Protein AF-A0AAJ7SD41-F1 (afdb_monomer_lite)

Sequence (302 aa):
MSASTSVNMQTGMRSDISVKLCVFLLKNLGIWMCETTLEQYGRNLMIALTYIFLTVATIFQIRDLYFTWINDSDILYNITNSLSLWIGTVKVSIVLLHKVEFLNLIVYMREKFWTADYDAHEKNIVDKCRRTCIFFICCVTTVGMCVMALYIITPFLSQSQNNDTERRLPFNMWIKPLLMTPFYECMIVSQSPHATLGTRSIFALLVVGALSLLLMFTYSCDEVIEKSESIALGAYSAMWSILPMSQPGRLLRKDLITVIVRARRVCCLTANGFFPVSLETYTSILSTAASYFTLMRSNAEG

InterPro domains:
  IPR004117 Olfactory receptor, insect [PF02949] (200-289)
  IPR004117 Olfactory receptor, insect [PTHR21137] (201-297)

Secondary structure (DSSP, 8-state):
--------TTTTS---HHHHHHHHHHHHTT-----SHHHHHHHHHHHHHHHHHHHHHHHHHHHHHHHHHHTTS-HHHHHHHHHHHHHHHHHHHHHHHTHHHHHHHHHHHIIIIIS----HHHHHHHHHHHHHHHHHHHHHHHHHHHHHHHHHHHHHHHHHH--SS----SS----------THHHHHHHHS-TTS-HHHHHHHHHHHHHHHHHHHHHHHHHHHHHHHHHHHHHHHHHS-TTSS-SSHHHHHHHHHHHHHHHHHTS----BSTTS-B--HHHHHHHHHHHHHHHHHHHHHHH-

Foldseek 3Di:
DDDDPPPDVPDAFPDDPLNVVVVVVCVQCLQDDDDDPVNVVVSVVSPVVNVVVLVVLVVVLVVQLVVCVVPVPPNVVSVVVSVVVVVVSVVSVVCSVCSVVVVVVVVVCRVPPRNDDDDPVRVVVVVVVSVLSCVLSVVLVVLVVVLVVLLVCQQVVVCVVDPDPDRQDSDNDPPDDDDDDDPPVVVCVVDDPPPGPSVVVSVVSVVVSVLSVLCSVQAVQAVQQVVLLVQLVVLVPPVLVPFDPDPVSVVVSVVSVVSNVVSVPGDFDDPVPPGGRHVVVSVVVVVVVVVVVVVVVVVVVD

Structure (mmCIF, N/CA/C/O backbone):
data_AF-A0AAJ7SD41-F1
#
_entry.id   AF-A0AAJ7SD41-F1
#
loop_
_atom_site.group_PDB
_atom_site.id
_atom_site.type_symbol
_atom_site.label_atom_id
_atom_site.label_alt_id
_atom_site.label_comp_id
_atom_site.label_asym_id
_atom_site.label_entity_id
_atom_site.label_seq_id
_atom_site.pdbx_PDB_ins_code
_atom_site.Cartn_x
_atom_site.Cartn_y
_atom_site.Cartn_z
_atom_site.occupancy
_atom_site.B_iso_or_equiv
_atom_site.auth_seq_id
_atom_site.auth_comp_id
_atom_site.auth_asym_id
_atom_site.auth_atom_id
_atom_site.pdbx_PDB_model_num
ATOM 1 N N . MET A 1 1 ? 32.963 -29.643 2.484 1.00 38.62 1 MET A N 1
ATOM 2 C CA . MET A 1 1 ? 33.544 -28.296 2.647 1.00 38.62 1 MET A CA 1
ATOM 3 C C . MET A 1 1 ? 33.376 -27.553 1.330 1.00 38.62 1 MET A C 1
ATOM 5 O O . MET A 1 1 ? 34.212 -27.683 0.453 1.00 38.62 1 MET A O 1
ATOM 9 N N . SER A 1 2 ? 32.256 -26.848 1.169 1.00 27.03 2 SER A N 1
ATOM 10 C CA . SER A 1 2 ? 32.077 -25.794 0.161 1.00 27.03 2 SER A CA 1
ATOM 11 C C . SER A 1 2 ? 30.922 -24.901 0.621 1.00 27.03 2 SER A C 1
ATOM 13 O O . SER A 1 2 ? 29.753 -25.237 0.462 1.00 27.03 2 SER A O 1
ATOM 15 N N . ALA A 1 3 ? 31.331 -23.844 1.321 1.00 29.06 3 ALA A N 1
ATOM 16 C CA . ALA A 1 3 ? 30.641 -22.619 1.711 1.00 29.06 3 ALA A CA 1
ATOM 17 C C . ALA A 1 3 ? 29.104 -22.565 1.597 1.00 29.06 3 ALA A C 1
ATOM 19 O O . ALA A 1 3 ? 28.534 -22.293 0.544 1.00 29.06 3 ALA A O 1
ATOM 20 N N . SER A 1 4 ? 28.475 -22.670 2.767 1.00 29.14 4 SER A N 1
ATOM 21 C CA . SER A 1 4 ? 27.235 -21.993 3.138 1.00 29.14 4 SER A CA 1
ATOM 22 C C . SER A 1 4 ? 27.278 -20.513 2.741 1.00 29.14 4 SER A C 1
ATOM 24 O O . SER A 1 4 ? 27.970 -19.712 3.375 1.00 29.14 4 SER A O 1
ATOM 26 N N . THR A 1 5 ? 26.532 -20.134 1.708 1.00 32.22 5 THR A N 1
ATOM 27 C CA . THR A 1 5 ? 26.144 -18.739 1.501 1.00 32.22 5 THR A CA 1
ATOM 28 C C . THR A 1 5 ? 24.957 -18.499 2.419 1.00 32.22 5 THR A C 1
ATOM 30 O O . THR A 1 5 ? 23.847 -18.895 2.109 1.00 32.22 5 THR A O 1
ATOM 33 N N . SER A 1 6 ? 25.200 -17.930 3.597 1.00 31.58 6 SER A N 1
ATOM 34 C CA . SER A 1 6 ? 24.133 -17.392 4.434 1.00 31.58 6 SER A CA 1
ATOM 35 C C . SER A 1 6 ? 23.501 -16.213 3.690 1.00 31.58 6 SER A C 1
ATOM 37 O O . SER A 1 6 ? 24.052 -15.103 3.722 1.00 31.58 6 SER A O 1
ATOM 39 N N . VAL A 1 7 ? 22.379 -16.410 2.997 1.00 41.28 7 VAL A N 1
ATOM 40 C CA . VAL A 1 7 ? 21.630 -15.301 2.398 1.00 41.28 7 VAL A CA 1
ATOM 41 C C . VAL A 1 7 ? 20.766 -14.696 3.489 1.00 41.28 7 VAL A C 1
ATOM 43 O O . VAL A 1 7 ? 19.551 -14.856 3.588 1.00 41.28 7 VAL A O 1
ATOM 46 N N . ASN A 1 8 ? 21.438 -13.916 4.327 1.00 37.34 8 ASN A N 1
ATOM 47 C CA . ASN A 1 8 ? 20.779 -12.935 5.157 1.00 37.34 8 ASN A CA 1
ATOM 48 C C . ASN A 1 8 ? 19.921 -12.057 4.231 1.00 37.34 8 ASN A C 1
ATOM 50 O O . ASN A 1 8 ? 20.395 -11.517 3.232 1.00 37.34 8 ASN A O 1
ATOM 54 N N . MET A 1 9 ? 18.653 -11.838 4.578 1.00 43.06 9 MET A N 1
ATOM 55 C CA . MET A 1 9 ? 17.740 -10.955 3.830 1.00 43.06 9 MET A CA 1
ATOM 56 C C . MET A 1 9 ? 18.264 -9.501 3.699 1.00 43.06 9 MET A C 1
ATOM 58 O O . MET A 1 9 ? 17.649 -8.680 3.024 1.00 43.06 9 MET A O 1
ATOM 62 N N . GLN A 1 10 ? 19.398 -9.204 4.343 1.00 44.00 10 GLN A N 1
ATOM 63 C CA . GLN A 1 10 ? 20.122 -7.940 4.395 1.00 44.00 10 GLN A CA 1
ATOM 64 C C . GLN A 1 10 ? 21.422 -7.899 3.562 1.00 44.00 10 GLN A C 1
ATOM 66 O O . GLN A 1 10 ? 21.907 -6.802 3.305 1.00 44.00 10 GLN A O 1
ATOM 71 N N . THR A 1 11 ? 22.016 -9.024 3.145 1.00 39.16 11 THR A N 1
ATOM 72 C CA . THR A 1 11 ? 23.429 -9.064 2.690 1.00 39.16 11 THR A CA 1
ATOM 73 C C . THR A 1 11 ? 23.656 -8.845 1.192 1.00 39.16 11 THR A C 1
ATOM 75 O O . THR A 1 11 ? 24.689 -9.227 0.659 1.00 39.16 11 THR A O 1
ATOM 78 N N . GLY A 1 12 ? 22.739 -8.168 0.502 1.00 44.25 12 GLY A N 1
ATOM 79 C CA . GLY A 1 12 ? 22.886 -7.915 -0.933 1.00 44.25 12 GLY A CA 1
ATOM 80 C C . GLY A 1 12 ? 22.100 -6.718 -1.440 1.00 44.25 12 GLY A C 1
ATOM 81 O O . GLY A 1 12 ? 21.402 -6.853 -2.432 1.00 44.25 12 GLY A O 1
ATOM 82 N N . MET A 1 13 ? 22.139 -5.581 -0.735 1.00 48.38 13 MET A N 1
ATOM 83 C CA . MET A 1 13 ? 21.770 -4.265 -1.277 1.00 48.38 13 MET A CA 1
ATOM 84 C C . MET A 1 13 ? 22.165 -3.162 -0.287 1.00 48.38 13 MET A C 1
ATOM 86 O O . MET A 1 13 ? 22.104 -3.354 0.927 1.00 48.38 13 MET A O 1
ATOM 90 N N . ARG A 1 14 ? 22.480 -1.972 -0.806 1.00 53.41 14 ARG A N 1
ATOM 91 C CA . ARG A 1 14 ? 22.386 -0.677 -0.114 1.00 53.41 14 ARG A CA 1
ATOM 92 C C . ARG A 1 14 ? 20.959 -0.528 0.440 1.00 53.41 14 ARG A C 1
ATOM 94 O O . ARG A 1 14 ? 20.091 -0.002 -0.233 1.00 53.41 14 ARG A O 1
ATOM 101 N N . SER A 1 15 ? 20.677 -1.131 1.594 1.00 54.75 15 SER A N 1
ATOM 102 C CA . SER A 1 15 ? 19.305 -1.398 2.027 1.00 54.75 15 SER A CA 1
ATOM 103 C C . SER A 1 15 ? 18.645 -0.127 2.551 1.00 54.75 15 SER A C 1
ATOM 105 O O . SER A 1 15 ? 19.085 0.455 3.554 1.00 54.75 15 SER A O 1
ATOM 107 N N . ASP A 1 16 ? 17.561 0.255 1.907 1.00 71.06 16 ASP A N 1
ATOM 108 C CA . ASP A 1 16 ? 16.856 1.484 2.226 1.00 71.06 16 ASP A CA 1
ATOM 109 C C . ASP A 1 16 ? 15.934 1.274 3.413 1.00 71.06 16 ASP A C 1
ATOM 111 O O . ASP A 1 16 ? 15.481 0.158 3.679 1.00 71.06 16 ASP A O 1
ATOM 115 N N . ILE A 1 17 ? 15.677 2.350 4.155 1.00 79.50 17 ILE A N 1
ATOM 116 C CA . ILE A 1 17 ? 14.867 2.316 5.378 1.00 79.50 17 ILE A CA 1
ATOM 117 C C . ILE A 1 17 ? 13.477 1.736 5.085 1.00 79.50 17 ILE A C 1
ATOM 119 O O . ILE A 1 17 ? 13.002 0.895 5.843 1.00 79.50 17 ILE A O 1
ATOM 123 N N . SER A 1 18 ? 12.875 2.107 3.950 1.00 79.69 18 SER A N 1
ATOM 124 C CA . SER A 1 18 ? 11.587 1.580 3.486 1.00 79.69 18 SER A CA 1
ATOM 125 C C . SER A 1 18 ? 11.606 0.062 3.319 1.00 79.69 18 SER A C 1
ATOM 127 O O . SER A 1 18 ? 10.780 -0.628 3.906 1.00 79.69 18 SER A O 1
ATOM 129 N N . VAL A 1 19 ? 12.580 -0.478 2.579 1.00 82.00 19 VAL A N 1
ATOM 130 C CA . VAL A 1 19 ? 12.693 -1.923 2.331 1.00 82.00 19 VAL A CA 1
ATOM 131 C C . VAL A 1 19 ? 12.968 -2.670 3.633 1.00 82.00 19 VAL A C 1
ATOM 133 O O . VAL A 1 19 ? 12.311 -3.669 3.908 1.00 82.00 19 VAL A O 1
ATOM 136 N N . LYS A 1 20 ? 13.880 -2.172 4.478 1.00 83.19 20 LYS A N 1
ATOM 137 C CA . LYS A 1 20 ? 14.154 -2.752 5.804 1.00 83.19 20 LYS A CA 1
ATOM 138 C C . LYS A 1 20 ? 12.893 -2.833 6.662 1.00 83.19 20 LYS A C 1
ATOM 140 O O . LYS A 1 20 ? 12.641 -3.867 7.278 1.00 83.19 20 LYS A O 1
ATOM 145 N N . LEU A 1 21 ? 12.107 -1.760 6.681 1.00 83.00 21 LEU A N 1
ATOM 146 C CA . LEU A 1 21 ? 10.871 -1.692 7.444 1.00 83.00 21 LEU A CA 1
ATOM 147 C C . LEU A 1 21 ? 9.802 -2.638 6.876 1.00 83.00 21 LEU A C 1
ATOM 149 O O . LEU A 1 21 ? 9.204 -3.396 7.633 1.00 83.00 21 LEU A O 1
ATOM 153 N N . CYS A 1 22 ? 9.623 -2.689 5.554 1.00 83.81 22 CYS A N 1
ATOM 154 C CA . CYS A 1 22 ? 8.732 -3.656 4.907 1.00 83.81 22 CYS A CA 1
ATOM 155 C C . CYS A 1 22 ? 9.139 -5.103 5.209 1.00 83.81 22 CYS A C 1
ATOM 157 O O . CYS A 1 22 ? 8.289 -5.924 5.537 1.00 83.81 22 CYS A O 1
ATOM 159 N N . VAL A 1 23 ? 10.436 -5.416 5.158 1.00 84.94 23 VAL A N 1
ATOM 160 C CA . VAL A 1 23 ? 10.961 -6.741 5.510 1.00 84.94 23 VAL A CA 1
ATOM 161 C C . VAL A 1 23 ? 10.670 -7.086 6.969 1.00 84.94 23 VAL A C 1
ATOM 163 O O . VAL A 1 23 ? 10.273 -8.212 7.259 1.00 84.94 23 VAL A O 1
ATOM 166 N N . PHE A 1 24 ? 10.832 -6.135 7.889 1.00 85.75 24 PHE A N 1
ATOM 167 C CA . PHE A 1 24 ? 10.476 -6.334 9.292 1.00 85.75 24 PHE A CA 1
ATOM 168 C C . PHE A 1 24 ? 8.976 -6.626 9.465 1.00 85.75 24 PHE A C 1
ATOM 170 O O . PHE A 1 24 ? 8.611 -7.586 10.142 1.00 85.75 24 PHE A O 1
ATOM 177 N N . LEU A 1 25 ? 8.099 -5.861 8.809 1.00 84.50 25 LEU A N 1
ATOM 178 C CA . LEU A 1 25 ? 6.649 -6.085 8.851 1.00 84.50 25 LEU A CA 1
ATOM 179 C C . LEU A 1 25 ? 6.254 -7.444 8.246 1.00 84.50 25 LEU A C 1
ATOM 181 O O . LEU A 1 25 ? 5.466 -8.172 8.842 1.00 84.50 25 LEU A O 1
ATOM 185 N N . LEU A 1 26 ? 6.850 -7.836 7.117 1.00 86.56 26 LEU A N 1
ATOM 186 C CA . LEU A 1 26 ? 6.615 -9.140 6.484 1.00 86.56 26 LEU A CA 1
ATOM 187 C C . LEU A 1 26 ? 7.097 -10.306 7.355 1.00 86.56 26 LEU A C 1
ATOM 189 O O . LEU A 1 26 ? 6.417 -11.330 7.444 1.00 86.56 26 LEU A O 1
ATOM 193 N N . LYS A 1 27 ? 8.220 -10.139 8.063 1.00 86.06 27 LYS A N 1
ATOM 194 C CA . LYS A 1 27 ? 8.702 -11.138 9.024 1.00 86.06 27 LYS A CA 1
ATOM 195 C C . LYS A 1 27 ? 7.702 -11.385 10.154 1.00 86.06 27 LYS A C 1
ATOM 197 O O . LYS A 1 27 ? 7.499 -12.538 10.521 1.00 86.06 27 LYS A O 1
ATOM 202 N N . ASN A 1 28 ? 7.034 -10.341 10.651 1.00 82.12 28 ASN A N 1
ATOM 203 C CA . ASN A 1 28 ? 5.978 -10.490 11.662 1.00 82.12 28 ASN A CA 1
ATOM 204 C C . ASN A 1 28 ? 4.771 -11.301 11.152 1.00 82.12 28 ASN A C 1
ATOM 206 O O . ASN A 1 28 ? 4.096 -11.949 11.944 1.00 82.12 28 ASN A O 1
ATOM 210 N N . LEU A 1 29 ? 4.528 -11.316 9.838 1.00 83.75 29 LEU A N 1
ATOM 211 C CA . LEU A 1 29 ? 3.485 -12.129 9.199 1.00 83.75 29 LEU A CA 1
ATOM 212 C C . LEU A 1 29 ? 3.929 -13.571 8.893 1.00 83.75 29 LEU A C 1
ATOM 214 O O . LEU A 1 29 ? 3.183 -14.320 8.266 1.00 83.75 29 LEU A O 1
ATOM 218 N N . GLY A 1 30 ? 5.149 -13.972 9.263 1.00 81.81 30 GLY A N 1
ATOM 219 C CA . GLY A 1 30 ? 5.675 -15.289 8.891 1.00 81.81 30 GLY A CA 1
ATOM 220 C C . GLY A 1 30 ? 6.214 -15.365 7.458 1.00 81.81 30 GLY A C 1
ATOM 221 O O . GLY A 1 30 ? 6.443 -16.461 6.946 1.00 81.81 30 GLY A O 1
ATOM 222 N N . ILE A 1 31 ? 6.405 -14.228 6.780 1.00 83.06 31 ILE A N 1
ATOM 223 C CA . ILE A 1 31 ? 6.822 -14.171 5.374 1.00 83.06 31 ILE A CA 1
ATOM 224 C C . ILE A 1 31 ? 8.298 -13.789 5.302 1.00 83.06 31 ILE A C 1
ATOM 226 O O . ILE A 1 31 ? 8.667 -12.616 5.359 1.00 83.06 31 ILE A O 1
ATOM 230 N N . TRP A 1 32 ? 9.159 -14.794 5.157 1.00 83.38 32 TRP A N 1
ATOM 231 C CA . TRP A 1 32 ? 10.568 -14.606 4.817 1.00 83.38 32 TRP A CA 1
ATOM 232 C C . TRP A 1 32 ? 11.142 -15.837 4.098 1.00 83.38 32 TRP A C 1
ATOM 234 O O . TRP A 1 32 ? 10.604 -16.948 4.190 1.00 83.38 32 TRP A O 1
ATOM 244 N N . MET A 1 33 ? 12.238 -15.635 3.359 1.00 72.75 33 MET A N 1
ATOM 245 C CA . MET A 1 33 ? 13.008 -16.725 2.748 1.00 72.75 33 MET A CA 1
ATOM 246 C C . MET A 1 33 ? 13.696 -17.552 3.831 1.00 72.75 33 MET A C 1
ATOM 248 O O . MET A 1 33 ? 14.427 -16.994 4.640 1.00 72.75 33 MET A O 1
ATOM 252 N N . CYS A 1 34 ? 13.464 -18.863 3.837 1.00 71.88 34 CYS A N 1
ATOM 253 C CA . CYS A 1 34 ? 14.190 -19.806 4.690 1.00 71.88 34 CYS A CA 1
ATOM 254 C C . CYS A 1 34 ? 15.176 -20.590 3.839 1.00 71.88 34 CYS A C 1
ATOM 256 O O . CYS A 1 34 ? 14.782 -21.086 2.783 1.00 71.88 34 CYS A O 1
ATOM 258 N N . GLU A 1 35 ? 16.399 -20.747 4.335 1.00 74.12 35 GLU A N 1
ATOM 259 C CA . GLU A 1 35 ? 17.427 -21.578 3.697 1.00 74.12 35 GLU A CA 1
ATOM 260 C C . GLU A 1 35 ? 17.687 -22.858 4.494 1.00 74.12 35 GLU A C 1
ATOM 262 O O . GLU A 1 35 ? 18.053 -23.884 3.926 1.00 74.12 35 GLU A O 1
ATOM 267 N N . THR A 1 36 ? 17.451 -22.825 5.810 1.00 82.94 36 THR A N 1
ATOM 268 C CA . THR A 1 36 ? 17.685 -23.964 6.707 1.00 82.94 36 THR A CA 1
ATOM 269 C C . THR A 1 36 ? 16.388 -24.626 7.180 1.00 82.94 36 THR A C 1
ATOM 271 O O . THR A 1 36 ? 15.323 -24.007 7.256 1.00 82.94 36 THR A O 1
ATOM 274 N N . THR A 1 37 ? 16.476 -25.905 7.556 1.00 80.12 37 THR A N 1
ATOM 275 C CA . THR A 1 37 ? 15.336 -26.678 8.080 1.00 80.12 37 THR A CA 1
ATOM 276 C C . THR A 1 37 ? 14.791 -26.092 9.386 1.00 80.12 37 THR A C 1
ATOM 278 O O . THR A 1 37 ? 13.577 -26.022 9.559 1.00 80.12 37 THR A O 1
ATOM 281 N N . LEU A 1 38 ? 15.656 -25.596 10.279 1.00 81.50 38 LEU A N 1
ATOM 282 C CA . LEU A 1 38 ? 15.251 -24.927 11.525 1.00 81.50 38 LEU A CA 1
ATOM 283 C C . LEU A 1 38 ? 14.473 -23.632 11.265 1.00 81.50 38 LEU A C 1
ATOM 285 O O . LEU A 1 38 ? 13.427 -23.403 11.874 1.00 81.50 38 LEU A O 1
ATOM 289 N N . GLU A 1 39 ? 14.937 -22.809 10.326 1.00 83.62 39 GLU A N 1
ATOM 290 C CA . GLU A 1 39 ? 14.215 -21.602 9.920 1.00 83.62 39 GLU A CA 1
ATOM 291 C C . GLU A 1 39 ? 12.860 -21.945 9.299 1.00 83.62 39 GLU A C 1
ATOM 293 O O . GLU A 1 39 ? 11.875 -21.254 9.557 1.00 83.62 39 GLU A O 1
ATOM 298 N N . GLN A 1 40 ? 12.775 -23.042 8.541 1.00 83.25 40 GLN A N 1
ATOM 299 C CA . GLN A 1 40 ? 11.525 -23.508 7.947 1.00 83.25 40 GLN A CA 1
ATOM 300 C C . GLN A 1 40 ? 10.493 -23.918 9.008 1.00 83.25 40 GLN A C 1
ATOM 302 O O . GLN A 1 40 ? 9.313 -23.579 8.866 1.00 83.25 40 GLN A O 1
ATOM 307 N N . TYR A 1 41 ? 10.919 -24.582 10.089 1.00 85.38 41 TYR A N 1
ATOM 308 C CA . TYR A 1 41 ? 10.051 -24.862 11.237 1.00 85.38 41 TYR A CA 1
ATOM 309 C C . TYR A 1 41 ? 9.613 -23.577 11.945 1.00 85.38 41 TYR A C 1
ATOM 311 O O . TYR A 1 41 ? 8.420 -23.404 12.194 1.00 85.38 41 TYR A O 1
ATOM 319 N N . GLY A 1 42 ? 10.538 -22.645 12.200 1.00 85.19 42 GLY A N 1
ATOM 320 C CA . GLY A 1 42 ? 10.222 -21.341 12.794 1.00 85.19 42 GLY A CA 1
ATOM 321 C C . GLY A 1 42 ? 9.229 -20.530 11.954 1.00 85.19 42 GLY A C 1
ATOM 322 O O . GLY A 1 42 ? 8.299 -19.929 12.489 1.00 85.19 42 GLY A O 1
ATOM 323 N N . ARG A 1 43 ? 9.355 -20.577 10.625 1.00 86.44 43 ARG A N 1
ATOM 324 C CA . ARG A 1 43 ? 8.418 -19.942 9.691 1.00 86.44 43 ARG A CA 1
ATOM 325 C C . ARG A 1 43 ? 7.035 -20.574 9.750 1.00 86.44 43 ARG A C 1
ATOM 327 O O . ARG A 1 43 ? 6.045 -19.856 9.842 1.00 86.44 43 ARG A O 1
ATOM 334 N N . ASN A 1 44 ? 6.952 -21.902 9.702 1.00 85.62 44 ASN A N 1
ATOM 335 C CA . ASN A 1 44 ? 5.670 -22.602 9.781 1.00 85.62 44 ASN A CA 1
ATOM 336 C C . ASN A 1 44 ? 4.976 -22.349 11.127 1.00 85.62 44 ASN A C 1
ATOM 338 O O . ASN A 1 44 ? 3.764 -22.154 11.148 1.00 85.62 44 ASN A O 1
ATOM 342 N N . LEU A 1 45 ? 5.744 -22.275 12.219 1.00 89.38 45 LEU A N 1
ATOM 343 C CA . LEU A 1 45 ? 5.240 -21.885 13.533 1.00 89.38 45 LEU A CA 1
ATOM 344 C C . LEU A 1 45 ? 4.686 -20.454 13.519 1.00 89.38 45 LEU A C 1
ATOM 346 O O . LEU A 1 45 ? 3.555 -20.246 13.943 1.00 89.38 45 LEU A O 1
ATOM 350 N N . MET A 1 46 ? 5.435 -19.480 12.993 1.00 88.94 46 MET A N 1
ATOM 351 C CA . MET A 1 46 ? 4.973 -18.087 12.918 1.00 88.94 46 MET A CA 1
ATOM 352 C C . MET A 1 46 ? 3.723 -17.943 12.048 1.00 88.94 46 MET A C 1
ATOM 354 O O . MET A 1 46 ? 2.782 -17.283 12.465 1.00 88.94 46 MET A O 1
ATOM 358 N N . ILE A 1 47 ? 3.654 -18.618 10.896 1.00 88.75 47 ILE A N 1
ATOM 359 C CA . ILE A 1 47 ? 2.449 -18.627 10.049 1.00 88.75 47 ILE A CA 1
ATOM 360 C C . ILE A 1 47 ? 1.257 -19.243 10.794 1.00 88.75 47 ILE A C 1
ATOM 362 O O . ILE A 1 47 ? 0.154 -18.700 10.730 1.00 88.75 47 ILE A O 1
ATOM 366 N N . ALA A 1 48 ? 1.459 -20.352 11.513 1.00 90.12 48 ALA A N 1
ATOM 367 C CA . ALA A 1 48 ? 0.407 -20.970 12.316 1.00 90.12 48 ALA A CA 1
ATOM 368 C C . ALA A 1 48 ? -0.078 -20.024 13.427 1.00 90.12 48 ALA A C 1
ATOM 370 O O . ALA A 1 48 ? -1.284 -19.855 13.596 1.00 90.12 48 ALA A O 1
ATOM 371 N N . LEU A 1 49 ? 0.841 -19.343 14.121 1.00 89.19 49 LEU A N 1
ATOM 372 C CA . LEU A 1 49 ? 0.512 -18.314 15.109 1.00 89.19 49 LEU A CA 1
ATOM 373 C C . LEU A 1 49 ? -0.283 -17.166 14.476 1.00 89.19 49 LEU A C 1
ATOM 375 O O . LEU A 1 49 ? -1.317 -16.781 15.015 1.00 89.19 49 LEU A O 1
ATOM 379 N N . THR A 1 50 ? 0.137 -16.654 13.315 1.00 90.56 50 THR A N 1
ATOM 380 C CA . THR A 1 50 ? -0.595 -15.606 12.589 1.00 90.56 50 THR A CA 1
ATOM 381 C C . THR A 1 50 ? -2.007 -16.061 12.220 1.00 90.56 50 THR A C 1
ATOM 383 O O . THR A 1 50 ? -2.955 -15.308 12.427 1.00 90.56 50 THR A O 1
ATOM 386 N N . TYR A 1 51 ? -2.185 -17.295 11.737 1.00 89.62 51 TYR A N 1
ATOM 387 C CA . TYR A 1 51 ? -3.510 -17.837 11.425 1.00 89.62 51 TYR A CA 1
ATOM 388 C C . TYR A 1 51 ? -4.393 -17.956 12.676 1.00 89.62 51 TYR A C 1
ATOM 390 O O . TYR A 1 51 ? -5.556 -17.557 12.650 1.00 89.62 51 TYR A O 1
ATOM 398 N N . ILE A 1 52 ? -3.834 -18.415 13.801 1.00 90.12 52 ILE A N 1
ATOM 399 C CA . ILE A 1 52 ? -4.545 -18.460 15.086 1.00 90.12 52 ILE A CA 1
ATOM 400 C C . ILE A 1 52 ? -4.988 -17.050 15.498 1.00 90.12 52 ILE A C 1
ATOM 402 O O . ILE A 1 52 ? -6.170 -16.846 15.770 1.00 90.12 52 ILE A O 1
ATOM 406 N N . PHE A 1 53 ? -4.096 -16.055 15.465 1.00 88.62 53 PHE A N 1
ATOM 407 C CA . PHE A 1 53 ? -4.456 -14.667 15.778 1.00 88.62 53 PHE A CA 1
ATOM 408 C C . PHE A 1 53 ? -5.555 -14.117 14.860 1.00 88.62 53 PHE A C 1
ATOM 410 O O . PHE A 1 53 ? -6.462 -13.445 15.348 1.00 88.62 53 PHE A O 1
ATOM 417 N N . LEU A 1 54 ? -5.523 -14.435 13.560 1.00 88.50 54 LEU A N 1
ATOM 418 C CA . LEU A 1 54 ? -6.576 -14.047 12.617 1.00 88.50 54 LEU A CA 1
ATOM 419 C C . LEU A 1 54 ? -7.925 -14.679 12.972 1.00 88.50 54 LEU A C 1
ATOM 421 O O . LEU A 1 54 ? -8.924 -13.967 13.046 1.00 88.50 54 LEU A O 1
ATOM 425 N N . THR A 1 55 ? -7.963 -15.989 13.238 1.00 86.56 55 THR A N 1
ATOM 426 C CA . THR A 1 55 ? -9.216 -16.674 13.607 1.00 86.56 55 THR A CA 1
ATOM 427 C C . THR A 1 55 ? -9.808 -16.108 14.896 1.00 86.56 55 THR A C 1
ATOM 429 O O . THR A 1 55 ? -10.990 -15.768 14.939 1.00 86.56 55 THR A O 1
ATOM 432 N N . VAL A 1 56 ? -8.978 -15.893 15.919 1.00 87.38 56 VAL A N 1
ATOM 433 C CA . VAL A 1 56 ? -9.393 -15.268 17.178 1.00 87.38 56 VAL A CA 1
ATOM 434 C C . VAL A 1 56 ? -9.940 -13.861 16.925 1.00 87.38 56 VAL A C 1
ATOM 436 O O . VAL A 1 56 ? -11.043 -13.554 17.373 1.00 87.38 56 VAL A O 1
ATOM 439 N N . ALA A 1 57 ? -9.239 -13.031 16.146 1.00 83.88 57 ALA A N 1
ATOM 440 C CA . ALA A 1 57 ? -9.696 -11.685 15.800 1.00 83.88 57 ALA A CA 1
ATOM 441 C C . ALA A 1 57 ? -11.063 -11.688 15.094 1.00 83.88 57 ALA A C 1
ATOM 443 O O . ALA A 1 57 ? -11.927 -10.890 15.452 1.00 83.88 57 ALA A O 1
ATOM 444 N N . THR A 1 58 ? -11.299 -12.610 14.153 1.00 84.06 58 THR A N 1
ATOM 445 C CA . THR A 1 58 ? -12.604 -12.725 13.475 1.00 84.06 58 THR A CA 1
ATOM 446 C C . THR A 1 58 ? -13.732 -13.140 14.423 1.00 84.06 58 THR A C 1
ATOM 448 O O . THR A 1 58 ? -14.829 -12.596 14.334 1.00 84.06 58 THR A O 1
ATOM 451 N N . ILE A 1 59 ? -13.471 -14.027 15.390 1.00 85.69 59 ILE A N 1
ATOM 452 C CA . ILE A 1 59 ? -14.461 -14.403 16.414 1.00 85.69 59 ILE A CA 1
ATOM 453 C C . ILE A 1 59 ? -14.826 -13.186 17.270 1.00 85.69 59 ILE A C 1
ATOM 455 O O . ILE A 1 59 ? -16.006 -12.944 17.529 1.00 85.69 59 ILE A O 1
ATOM 459 N N . PHE A 1 60 ? -13.830 -12.394 17.680 1.00 80.88 60 PHE A N 1
ATOM 460 C CA . PHE A 1 60 ? -14.069 -11.156 18.422 1.00 80.88 60 PHE A CA 1
ATOM 461 C C . PHE A 1 60 ? -14.898 -10.150 17.613 1.00 80.88 60 PHE A C 1
ATOM 463 O O . PHE A 1 60 ? -15.847 -9.598 18.162 1.00 80.88 60 PHE A O 1
ATOM 470 N N . GLN A 1 61 ? -14.599 -9.965 16.323 1.00 79.56 61 GLN A N 1
ATOM 471 C CA . GLN A 1 61 ? -15.351 -9.073 15.427 1.00 79.56 61 GLN A CA 1
ATOM 472 C C . GLN A 1 61 ? -16.816 -9.503 15.277 1.00 79.56 61 GLN A C 1
ATOM 474 O O . GLN A 1 61 ? -17.720 -8.679 15.381 1.00 79.56 61 GLN A O 1
ATOM 479 N N . ILE A 1 62 ? -17.067 -10.799 15.069 1.00 82.81 62 ILE A N 1
ATOM 480 C CA . ILE A 1 62 ? -18.429 -11.334 14.922 1.00 82.81 62 ILE A CA 1
ATOM 481 C C . ILE A 1 62 ? -19.217 -11.163 16.223 1.00 82.81 62 ILE A C 1
ATOM 483 O O . ILE A 1 62 ? -20.381 -10.768 16.196 1.00 82.81 62 ILE A O 1
ATOM 487 N N . ARG A 1 63 ? -18.584 -11.432 17.370 1.00 78.62 63 ARG A N 1
ATOM 488 C CA . ARG A 1 63 ? -19.210 -11.274 18.686 1.00 78.62 63 ARG A CA 1
ATOM 489 C C . ARG A 1 63 ? -19.574 -9.815 18.967 1.00 78.62 63 ARG A C 1
ATOM 491 O O . ARG A 1 63 ? -20.667 -9.557 19.459 1.00 78.62 63 ARG A O 1
ATOM 498 N N . ASP A 1 64 ? -18.669 -8.889 18.664 1.00 75.44 64 ASP A N 1
ATOM 499 C CA . ASP A 1 64 ? -18.884 -7.449 18.833 1.00 75.44 64 ASP A CA 1
ATOM 500 C C . ASP A 1 64 ? -20.069 -6.954 17.989 1.00 75.44 64 ASP A C 1
ATOM 502 O O . ASP A 1 64 ? -20.984 -6.307 18.505 1.00 75.44 64 ASP A O 1
ATOM 506 N N . LEU A 1 65 ? -20.130 -7.374 16.721 1.00 78.00 65 LEU A N 1
ATOM 507 C CA . LEU A 1 65 ? -21.242 -7.055 15.826 1.00 78.00 65 LEU A CA 1
ATOM 508 C C . LEU A 1 65 ? -22.571 -7.648 16.318 1.00 78.00 65 LEU A C 1
ATOM 510 O O . LEU A 1 65 ? -23.589 -6.960 16.308 1.00 78.00 65 LEU A O 1
ATOM 514 N N . TYR A 1 66 ? -22.560 -8.900 16.785 1.00 80.88 66 TYR A N 1
ATOM 515 C CA . TYR A 1 66 ? -23.748 -9.584 17.302 1.00 80.88 66 TYR A CA 1
ATOM 516 C C . TYR A 1 66 ? -24.338 -8.882 18.531 1.00 80.88 66 TYR A C 1
ATOM 518 O O . TYR A 1 66 ? -25.544 -8.651 18.591 1.00 80.88 66 TYR A O 1
ATOM 526 N N . PHE A 1 67 ? -23.500 -8.508 19.501 1.00 73.00 67 PHE A N 1
ATOM 527 C CA . PHE A 1 67 ? -23.974 -7.800 20.692 1.00 73.00 67 PHE A CA 1
ATOM 528 C C . PHE A 1 67 ? -24.446 -6.381 20.381 1.00 73.00 67 PHE A C 1
ATOM 530 O O . PHE A 1 67 ? -25.460 -5.951 20.926 1.00 73.00 67 PHE A O 1
ATOM 537 N N . THR A 1 68 ? -23.763 -5.681 19.474 1.00 71.88 68 THR A N 1
ATOM 538 C CA . THR A 1 68 ? -24.179 -4.338 19.049 1.00 71.88 68 THR A CA 1
ATOM 539 C C . THR A 1 68 ? -25.538 -4.371 18.356 1.00 71.88 68 THR A C 1
ATOM 541 O O . THR A 1 68 ? -26.388 -3.534 18.641 1.00 71.88 68 THR A O 1
ATOM 544 N N . TRP A 1 69 ? -25.760 -5.362 17.485 1.00 72.50 69 TRP A N 1
ATOM 545 C CA . TRP A 1 69 ? -27.028 -5.543 16.779 1.00 72.50 69 TRP A CA 1
ATOM 546 C C . TRP A 1 69 ? -28.210 -5.737 17.735 1.00 72.50 69 TRP A C 1
ATOM 548 O O . TRP A 1 69 ? -29.299 -5.239 17.484 1.00 72.50 69 TRP A O 1
ATOM 558 N N . ILE A 1 70 ? -28.001 -6.462 18.837 1.00 73.44 70 ILE A N 1
ATOM 559 C CA . ILE A 1 70 ? -29.060 -6.772 19.807 1.00 73.44 70 ILE A CA 1
ATOM 560 C C . ILE A 1 70 ? -29.386 -5.585 20.718 1.00 73.44 70 ILE A C 1
ATOM 562 O O . ILE A 1 70 ? -30.515 -5.479 21.188 1.00 73.44 70 ILE A O 1
ATOM 566 N N . ASN A 1 71 ? -28.412 -4.721 21.004 1.00 66.69 71 ASN A N 1
ATOM 567 C CA . ASN A 1 71 ? -28.544 -3.698 22.039 1.00 66.69 71 ASN A CA 1
ATOM 568 C C . ASN A 1 71 ? -28.934 -2.300 21.514 1.00 66.69 71 ASN A C 1
ATOM 570 O O . ASN A 1 71 ? -28.914 -1.352 22.294 1.00 66.69 71 ASN A O 1
ATOM 574 N N . ASP A 1 72 ? -29.256 -2.162 20.218 1.00 59.50 72 ASP A N 1
ATOM 575 C CA . ASP A 1 72 ? -29.703 -0.915 19.555 1.00 59.50 72 ASP A CA 1
ATOM 576 C C . ASP A 1 72 ? -28.817 0.329 19.828 1.00 59.50 72 ASP A C 1
ATOM 578 O O . ASP A 1 72 ? -29.240 1.477 19.713 1.00 59.50 72 ASP A O 1
ATOM 582 N N . SER A 1 73 ? -27.550 0.110 20.186 1.00 56.38 73 SER A N 1
ATOM 583 C CA . SER A 1 73 ? -26.554 1.152 20.465 1.00 56.38 73 SER A CA 1
ATOM 584 C C . SER A 1 73 ? -25.763 1.503 19.206 1.00 56.38 73 SER A C 1
ATOM 586 O O . SER A 1 73 ? -25.348 0.572 18.523 1.00 56.38 73 SER A O 1
ATOM 588 N N . ASP A 1 74 ? -25.500 2.792 18.938 1.00 61.47 74 ASP A N 1
ATOM 589 C CA . ASP A 1 74 ? -24.575 3.367 17.930 1.00 61.47 74 ASP A CA 1
ATOM 590 C C . ASP A 1 74 ? -24.052 2.406 16.837 1.00 61.47 74 ASP A C 1
ATOM 592 O O . ASP A 1 74 ? -22.847 2.213 16.633 1.00 61.47 74 ASP A O 1
ATOM 596 N N . ILE A 1 75 ? -24.987 1.815 16.086 1.00 67.19 75 ILE A N 1
ATOM 597 C CA . ILE A 1 75 ? -24.732 0.706 15.155 1.00 67.19 75 ILE A CA 1
ATOM 598 C C . ILE A 1 75 ? -23.730 1.118 14.063 1.00 67.19 75 ILE A C 1
ATOM 600 O O . ILE A 1 75 ? -22.852 0.347 13.675 1.00 67.19 75 ILE A O 1
ATOM 604 N N . LEU A 1 76 ? -23.812 2.367 13.599 1.00 67.94 76 LEU A N 1
ATOM 605 C CA . LEU A 1 76 ? -22.966 2.916 12.534 1.00 67.94 76 LEU A CA 1
ATOM 606 C C . LEU A 1 76 ? -21.475 2.950 12.901 1.00 67.94 76 LEU A C 1
ATOM 608 O O . LEU A 1 76 ? -20.631 2.619 12.062 1.00 67.94 76 LEU A O 1
ATOM 612 N N . TYR A 1 77 ? -21.137 3.324 14.138 1.00 66.50 77 TYR A N 1
ATOM 613 C CA . TYR A 1 77 ? -19.744 3.408 14.584 1.00 66.50 77 TYR A CA 1
ATOM 614 C C . TYR A 1 77 ? -19.105 2.016 14.640 1.00 66.50 77 TYR A C 1
ATOM 616 O O . TYR A 1 77 ? -18.036 1.792 14.062 1.00 66.50 77 TYR A O 1
ATOM 624 N N . ASN A 1 78 ? -19.803 1.054 15.247 1.00 67.50 78 ASN A N 1
ATOM 625 C CA . ASN A 1 78 ? -19.315 -0.317 15.380 1.00 67.50 78 ASN A CA 1
ATOM 626 C C . ASN A 1 78 ? -19.249 -1.049 14.036 1.00 67.50 78 ASN A C 1
ATOM 628 O O . ASN A 1 78 ? -18.275 -1.764 13.792 1.00 67.50 78 ASN A O 1
ATOM 632 N N . ILE A 1 79 ? -20.203 -0.828 13.122 1.00 73.31 79 ILE A N 1
ATOM 633 C CA . ILE A 1 79 ? -20.121 -1.362 11.754 1.00 73.31 79 ILE A CA 1
ATOM 634 C C . ILE A 1 79 ? -18.898 -0.793 11.028 1.00 73.31 79 ILE A C 1
ATOM 636 O O . ILE A 1 79 ? -18.141 -1.551 10.424 1.00 73.31 79 ILE A O 1
ATOM 640 N N . THR A 1 80 ? -18.652 0.516 11.112 1.00 71.88 80 THR A N 1
ATOM 641 C CA . THR A 1 80 ? -17.513 1.161 10.430 1.00 71.88 80 THR A CA 1
ATOM 642 C C . THR A 1 80 ? -16.168 0.650 10.955 1.00 71.88 80 THR A C 1
ATOM 644 O O . THR A 1 80 ? -15.263 0.320 10.178 1.00 71.88 80 THR A O 1
ATOM 647 N N . ASN A 1 81 ? -16.038 0.533 12.278 1.00 72.88 81 ASN A N 1
ATOM 648 C CA . ASN A 1 81 ? -14.851 -0.031 12.914 1.00 72.88 81 ASN A CA 1
ATOM 649 C C . ASN A 1 81 ? -14.664 -1.512 12.532 1.00 72.88 81 ASN A C 1
ATOM 651 O O . ASN A 1 81 ? -13.572 -1.928 12.144 1.00 72.88 81 ASN A O 1
ATOM 655 N N . SER A 1 82 ? -15.750 -2.290 12.534 1.00 77.00 82 SER A N 1
ATOM 656 C CA . SER A 1 82 ? -15.738 -3.698 12.124 1.00 77.00 82 SER A CA 1
ATOM 657 C C . SER A 1 82 ? -15.307 -3.869 10.668 1.00 77.00 82 SER A C 1
ATOM 659 O O . SER A 1 82 ? -14.433 -4.686 10.385 1.00 77.00 82 SER A O 1
ATOM 661 N N . LEU A 1 83 ? -15.855 -3.080 9.737 1.00 80.75 83 LEU A N 1
ATOM 662 C CA . LEU A 1 83 ? -15.476 -3.107 8.319 1.00 80.75 83 LEU A CA 1
ATOM 663 C C . LEU A 1 83 ? -13.982 -2.823 8.123 1.00 80.75 83 LEU A C 1
ATOM 665 O O . LEU A 1 83 ? -13.317 -3.503 7.341 1.00 80.75 83 LEU A O 1
ATOM 669 N N . SER A 1 84 ? -13.436 -1.863 8.871 1.00 80.69 84 SER A N 1
ATOM 670 C CA . SER A 1 84 ? -12.008 -1.529 8.826 1.00 80.69 84 SER A CA 1
ATOM 671 C C . SER A 1 84 ? -11.134 -2.717 9.248 1.00 80.69 84 SER A C 1
ATOM 673 O O . SER A 1 84 ? -10.123 -3.013 8.604 1.00 80.69 84 SER A O 1
ATOM 675 N N . LEU A 1 85 ? -11.551 -3.448 10.286 1.00 82.94 85 LEU A N 1
ATOM 676 C CA . LEU A 1 85 ? -10.867 -4.657 10.740 1.00 82.94 85 LEU A CA 1
ATOM 677 C C . LEU A 1 85 ? -10.997 -5.817 9.739 1.00 82.94 85 LEU A C 1
ATOM 679 O O . LEU A 1 85 ? -10.003 -6.498 9.479 1.00 82.94 85 LEU A O 1
ATOM 683 N N . TRP A 1 86 ? -12.172 -6.000 9.126 1.00 86.00 86 TRP A N 1
ATOM 684 C CA . TRP A 1 86 ? -12.397 -6.991 8.065 1.00 86.00 86 TRP A CA 1
ATOM 685 C C . TRP A 1 86 ? -11.494 -6.757 6.849 1.00 86.00 86 TRP A C 1
ATOM 687 O O . TRP A 1 86 ? -10.918 -7.698 6.308 1.00 86.00 86 TRP A O 1
ATOM 697 N N . ILE A 1 87 ? -11.294 -5.502 6.435 1.00 87.50 87 ILE A N 1
ATOM 698 C CA . ILE A 1 87 ? -10.360 -5.175 5.346 1.00 87.50 87 ILE A CA 1
ATOM 699 C C . ILE A 1 87 ? -8.933 -5.616 5.708 1.00 87.50 87 ILE A C 1
ATOM 701 O O . ILE A 1 87 ? -8.219 -6.167 4.867 1.00 87.50 87 ILE A O 1
ATOM 705 N N . GLY A 1 88 ? -8.511 -5.397 6.957 1.00 87.31 88 GLY A N 1
ATOM 706 C CA . GLY A 1 88 ? -7.207 -5.837 7.453 1.00 87.31 88 GLY A CA 1
ATOM 707 C C . GLY A 1 88 ? -7.043 -7.359 7.423 1.00 87.31 88 GLY A C 1
ATOM 708 O O . GLY A 1 88 ? -6.044 -7.857 6.898 1.00 87.31 88 GLY A O 1
ATOM 709 N N . THR A 1 89 ? -8.029 -8.108 7.925 1.00 87.06 89 THR A N 1
ATOM 710 C CA . THR A 1 89 ? -7.977 -9.581 7.964 1.00 87.06 89 THR A CA 1
ATOM 711 C C . THR A 1 89 ? -7.988 -10.191 6.564 1.00 87.06 89 THR A C 1
ATOM 713 O O . THR A 1 89 ? -7.204 -11.105 6.290 1.00 87.06 89 THR A O 1
ATOM 716 N N . VAL A 1 90 ? -8.795 -9.650 5.646 1.00 90.50 90 VAL A N 1
ATOM 717 C CA . VAL A 1 90 ? -8.833 -10.0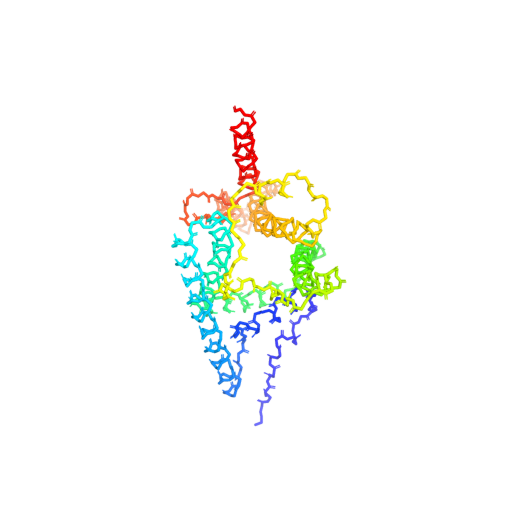82 4.242 1.00 90.50 90 VAL A CA 1
ATOM 718 C C . VAL A 1 90 ? -7.486 -9.838 3.561 1.00 90.50 90 VAL A C 1
ATOM 720 O O . VAL A 1 90 ? -6.948 -10.757 2.941 1.00 90.50 90 VAL A O 1
ATOM 723 N N . LYS A 1 91 ? -6.885 -8.648 3.722 1.00 89.69 91 LYS A N 1
ATOM 724 C CA . LYS A 1 91 ? -5.566 -8.331 3.142 1.00 89.69 91 LYS A CA 1
ATOM 725 C C . LYS A 1 91 ? -4.485 -9.306 3.606 1.00 89.69 91 LYS A C 1
ATOM 727 O O . LYS A 1 91 ? -3.759 -9.843 2.772 1.00 89.69 91 LYS A O 1
ATOM 732 N N . VAL A 1 92 ? -4.390 -9.567 4.912 1.00 90.56 92 VAL A N 1
ATOM 733 C CA . VAL A 1 92 ? -3.396 -10.512 5.452 1.00 90.56 92 VAL A CA 1
ATOM 734 C C . VAL A 1 92 ? -3.644 -11.926 4.923 1.00 90.56 92 VAL A C 1
ATOM 736 O O . VAL A 1 92 ? -2.702 -12.599 4.509 1.00 90.56 92 VAL A O 1
ATOM 739 N N . SER A 1 93 ? -4.904 -12.358 4.865 1.00 89.19 93 SER A N 1
ATOM 740 C CA . SER A 1 93 ? -5.267 -13.686 4.360 1.00 89.19 93 SER A CA 1
ATOM 741 C C . SER A 1 93 ? -4.864 -13.870 2.894 1.00 89.19 93 SER A C 1
ATOM 743 O O . SER A 1 93 ? -4.234 -14.870 2.556 1.00 89.19 93 SER A O 1
ATOM 745 N N . ILE A 1 94 ? -5.138 -12.885 2.029 1.00 91.12 94 ILE A N 1
ATOM 746 C CA . ILE A 1 94 ? -4.754 -12.921 0.607 1.00 91.12 94 ILE A CA 1
ATOM 747 C C . ILE A 1 94 ? -3.235 -13.048 0.446 1.00 91.12 94 ILE A C 1
ATOM 749 O O . ILE A 1 94 ? -2.771 -13.860 -0.359 1.00 91.12 94 ILE A O 1
ATOM 753 N N . VAL A 1 95 ? -2.464 -12.279 1.223 1.00 90.69 95 VAL A N 1
ATOM 754 C CA . VAL A 1 95 ? -0.995 -12.309 1.179 1.00 90.69 95 VAL A CA 1
ATOM 755 C C . VAL A 1 95 ? -0.452 -13.667 1.642 1.00 90.69 95 VAL A C 1
ATOM 757 O O . VAL A 1 95 ? 0.495 -14.181 1.049 1.00 90.69 95 VAL A O 1
ATOM 760 N N . LEU A 1 96 ? -1.057 -14.285 2.662 1.00 88.19 96 LEU A N 1
ATOM 761 C CA . LEU A 1 96 ? -0.658 -15.616 3.131 1.00 88.19 96 LEU A CA 1
ATOM 762 C C . LEU A 1 96 ? -1.004 -16.729 2.130 1.00 88.19 96 LEU A C 1
ATOM 764 O O . LEU A 1 96 ? -0.222 -17.672 1.989 1.00 88.19 96 LEU A O 1
ATOM 768 N N . LEU A 1 97 ? -2.130 -16.615 1.418 1.00 89.94 97 LEU A N 1
ATOM 769 C CA . LEU A 1 97 ? -2.536 -17.564 0.375 1.00 89.94 97 LEU A CA 1
ATOM 770 C C . LEU A 1 97 ? -1.576 -17.531 -0.823 1.00 89.94 97 LEU A C 1
ATOM 772 O O . LEU A 1 97 ? -1.099 -18.576 -1.256 1.00 89.94 97 LEU A O 1
ATOM 776 N N . HIS A 1 98 ? -1.213 -16.336 -1.295 1.00 90.25 98 HIS A N 1
ATOM 777 C CA . HIS A 1 98 ? -0.327 -16.147 -2.453 1.00 90.25 98 HIS A CA 1
ATOM 778 C C . HIS A 1 98 ? 1.146 -15.967 -2.057 1.00 90.25 98 HIS A C 1
ATOM 780 O O . HIS A 1 98 ? 1.953 -15.444 -2.826 1.00 90.25 98 HIS A O 1
ATOM 786 N N . LYS A 1 99 ? 1.537 -16.409 -0.854 1.00 87.88 99 LYS A N 1
ATOM 787 C CA . LYS A 1 99 ? 2.878 -16.162 -0.296 1.00 87.88 99 LYS A CA 1
ATOM 788 C C . LYS A 1 99 ? 4.019 -16.638 -1.198 1.00 87.88 99 LYS A C 1
ATOM 790 O O . LYS A 1 99 ? 5.080 -16.025 -1.200 1.00 87.88 99 LYS A O 1
ATOM 795 N N . VAL A 1 100 ? 3.822 -17.731 -1.940 1.00 88.06 100 VAL A N 1
ATOM 796 C CA . VAL A 1 100 ? 4.850 -18.296 -2.831 1.00 88.06 100 VAL A CA 1
ATOM 797 C C . VAL A 1 100 ? 5.074 -17.372 -4.024 1.00 88.06 100 VAL A C 1
ATOM 799 O O . VAL A 1 100 ? 6.209 -16.998 -4.299 1.00 88.06 100 VAL A O 1
ATOM 802 N N . GLU A 1 101 ? 3.998 -16.943 -4.681 1.00 90.50 101 GLU A N 1
ATOM 803 C CA . GLU A 1 101 ? 4.054 -15.996 -5.798 1.00 90.50 101 GLU A CA 1
ATOM 804 C C . GLU A 1 101 ? 4.623 -14.645 -5.355 1.00 90.50 101 GLU A C 1
ATOM 806 O O . GLU A 1 101 ? 5.489 -14.082 -6.023 1.00 90.50 101 GLU A O 1
ATOM 811 N N . PHE A 1 102 ? 4.212 -14.166 -4.178 1.00 89.06 102 PHE A N 1
ATOM 812 C CA . PHE A 1 102 ? 4.720 -12.930 -3.593 1.00 89.06 102 PHE A CA 1
ATOM 813 C C . PHE A 1 102 ? 6.225 -12.999 -3.294 1.00 89.06 102 PHE A C 1
ATOM 815 O O . PHE A 1 102 ? 6.970 -12.075 -3.621 1.00 89.06 102 PHE A O 1
ATOM 822 N N . LEU A 1 103 ? 6.702 -14.105 -2.712 1.00 86.56 103 LEU A N 1
ATOM 823 C CA . LEU A 1 103 ? 8.133 -14.312 -2.479 1.00 86.56 103 LEU A CA 1
ATOM 824 C C . LEU A 1 103 ? 8.906 -14.415 -3.797 1.00 86.56 103 LEU A C 1
ATOM 826 O O . LEU A 1 103 ? 9.965 -13.801 -3.907 1.00 86.56 103 LEU A O 1
ATOM 830 N N . ASN A 1 104 ? 8.370 -15.110 -4.804 1.00 90.12 104 ASN A N 1
ATOM 831 C CA . ASN A 1 104 ? 8.980 -15.193 -6.133 1.00 90.12 104 ASN A CA 1
ATOM 832 C C . ASN A 1 104 ? 9.104 -13.811 -6.789 1.00 90.12 104 ASN A C 1
ATOM 834 O O . ASN A 1 104 ? 10.137 -13.507 -7.382 1.00 90.12 104 ASN A O 1
ATOM 838 N N . LEU A 1 105 ? 8.104 -12.941 -6.626 1.00 89.31 105 LEU A N 1
ATOM 839 C CA . LEU A 1 105 ? 8.178 -11.559 -7.098 1.00 89.31 105 LEU A CA 1
ATOM 840 C C . LEU A 1 105 ? 9.291 -10.776 -6.384 1.00 89.31 105 LEU A C 1
ATOM 842 O O . LEU A 1 105 ? 10.034 -10.042 -7.031 1.00 89.31 105 LEU A O 1
ATOM 846 N N . ILE A 1 106 ? 9.457 -10.954 -5.070 1.00 84.88 106 ILE A N 1
ATOM 847 C CA . ILE A 1 106 ? 10.551 -10.318 -4.317 1.00 84.88 106 ILE A CA 1
ATOM 848 C C . ILE A 1 106 ? 11.923 -10.816 -4.798 1.00 84.88 106 ILE A C 1
ATOM 850 O O . ILE A 1 106 ? 12.842 -10.005 -4.930 1.00 84.88 106 ILE A O 1
ATOM 854 N N . VAL A 1 107 ? 12.071 -12.119 -5.077 1.00 85.56 107 VAL A N 1
ATOM 855 C CA . VAL A 1 107 ? 13.301 -12.686 -5.673 1.00 85.56 107 VAL A CA 1
ATOM 856 C C . VAL A 1 107 ? 13.577 -12.011 -7.011 1.00 85.56 107 VAL A C 1
ATOM 858 O O . VAL A 1 107 ? 14.666 -11.489 -7.232 1.00 85.56 107 VAL A O 1
ATOM 861 N N . TYR A 1 108 ? 12.565 -11.968 -7.876 1.00 88.44 108 TYR A N 1
ATOM 862 C CA . TYR A 1 108 ? 12.669 -11.403 -9.212 1.00 88.44 108 TYR A CA 1
ATOM 863 C C . TYR A 1 108 ? 13.084 -9.927 -9.178 1.00 88.44 108 TYR A C 1
ATOM 865 O O . TYR A 1 108 ? 14.007 -9.519 -9.885 1.00 88.44 108 TYR A O 1
ATOM 873 N N . MET A 1 109 ? 12.464 -9.133 -8.300 1.00 85.06 109 MET A N 1
ATOM 874 C CA . MET A 1 109 ? 12.833 -7.731 -8.097 1.00 85.06 109 MET A CA 1
ATOM 875 C C . MET A 1 109 ? 14.281 -7.585 -7.626 1.00 85.06 109 MET A C 1
ATOM 877 O O . MET A 1 109 ? 14.994 -6.693 -8.089 1.00 85.06 109 MET A O 1
ATOM 881 N N . ARG A 1 110 ? 14.743 -8.484 -6.750 1.00 81.50 110 ARG A N 1
ATOM 882 C CA . ARG A 1 110 ? 16.122 -8.471 -6.266 1.00 81.50 110 ARG A CA 1
ATOM 883 C C . ARG A 1 110 ? 17.122 -8.715 -7.385 1.00 81.50 110 ARG A C 1
ATOM 885 O O . ARG A 1 110 ? 18.036 -7.917 -7.558 1.00 81.50 110 ARG A O 1
ATOM 892 N N . GLU A 1 111 ? 16.937 -9.800 -8.123 1.00 84.56 111 GLU A N 1
ATOM 893 C CA . GLU A 1 111 ? 17.891 -10.252 -9.136 1.00 84.56 111 GLU A CA 1
ATOM 894 C C . GLU A 1 111 ? 17.935 -9.339 -10.363 1.00 84.56 111 GLU A C 1
ATOM 896 O O . GLU A 1 111 ? 18.987 -9.190 -10.983 1.00 84.56 111 GLU A O 1
ATOM 901 N N . LYS A 1 112 ? 16.796 -8.742 -10.739 1.00 85.62 112 LYS A N 1
ATOM 902 C CA . LYS A 1 112 ? 16.687 -7.943 -11.967 1.00 85.62 112 LYS A CA 1
ATOM 903 C C . LYS A 1 112 ? 16.787 -6.444 -11.754 1.00 85.62 112 LYS A C 1
ATOM 905 O O . LYS A 1 112 ? 17.333 -5.775 -12.620 1.00 85.62 112 LYS A O 1
ATOM 910 N N . PHE A 1 113 ? 16.271 -5.918 -10.645 1.00 83.00 113 PHE A N 1
ATOM 911 C CA . PHE A 1 113 ? 16.178 -4.470 -10.444 1.00 83.00 113 PHE A CA 1
ATOM 912 C C . PHE A 1 113 ? 17.085 -3.957 -9.329 1.00 83.00 113 PHE A C 1
ATOM 914 O O . PHE A 1 113 ? 17.580 -2.840 -9.420 1.00 83.00 113 PHE A O 1
ATOM 921 N N . TRP A 1 114 ? 17.324 -4.718 -8.265 1.00 78.00 114 TRP A N 1
ATOM 922 C CA . TRP A 1 114 ? 18.101 -4.203 -7.129 1.00 78.00 114 TRP A CA 1
ATOM 923 C C . TRP A 1 114 ? 19.613 -4.344 -7.281 1.00 78.00 114 TRP A C 1
ATOM 925 O O . TRP A 1 114 ? 20.350 -3.547 -6.702 1.00 78.00 114 TRP A O 1
ATOM 935 N N . THR A 1 115 ? 20.078 -5.323 -8.054 1.00 77.56 115 THR A N 1
ATOM 936 C CA . THR A 1 115 ? 21.509 -5.554 -8.318 1.00 77.56 115 THR A CA 1
ATOM 937 C C . THR A 1 115 ? 21.955 -5.108 -9.710 1.00 77.56 115 THR A C 1
ATOM 939 O O . THR A 1 115 ? 23.096 -5.366 -10.083 1.00 77.56 115 THR A O 1
ATOM 942 N N . ALA A 1 116 ? 21.071 -4.479 -10.488 1.00 82.12 116 ALA A N 1
ATOM 943 C CA . ALA A 1 116 ? 21.405 -3.981 -11.817 1.00 82.12 116 ALA A CA 1
ATOM 944 C C . ALA A 1 116 ? 22.357 -2.777 -11.744 1.00 82.12 116 ALA A C 1
ATOM 946 O O . ALA A 1 116 ? 22.261 -1.951 -10.831 1.00 82.12 116 ALA A O 1
ATOM 947 N N . ASP A 1 117 ? 23.266 -2.694 -12.716 1.00 85.94 117 ASP A N 1
ATOM 948 C CA . ASP A 1 117 ? 24.104 -1.516 -12.919 1.00 85.94 117 ASP A CA 1
ATOM 949 C C . ASP A 1 117 ? 23.307 -0.495 -13.735 1.00 85.94 117 ASP A C 1
ATOM 951 O O . ASP A 1 117 ? 22.879 -0.794 -14.848 1.00 85.94 117 ASP A O 1
ATOM 955 N N . TYR A 1 118 ? 23.035 0.660 -13.131 1.00 85.81 118 TYR A N 1
ATOM 956 C CA . TYR A 1 118 ? 22.180 1.700 -13.700 1.00 85.81 118 TYR A CA 1
ATOM 957 C C . TYR A 1 118 ? 23.014 2.886 -14.156 1.00 85.81 118 TYR A C 1
ATOM 959 O O . TYR A 1 118 ? 23.847 3.398 -13.396 1.00 85.81 118 TYR A O 1
ATOM 967 N N . ASP A 1 119 ? 22.686 3.412 -15.332 1.00 91.69 119 ASP A N 1
ATOM 968 C CA . ASP A 1 119 ? 23.267 4.658 -15.817 1.00 91.69 119 ASP A CA 1
ATOM 969 C C . ASP A 1 119 ? 22.890 5.841 -14.910 1.00 91.69 119 ASP A C 1
ATOM 971 O O . ASP A 1 119 ? 21.910 5.811 -14.161 1.00 91.69 119 ASP A O 1
ATOM 975 N N . ALA A 1 120 ? 23.632 6.951 -14.994 1.00 91.00 120 ALA A N 1
ATOM 976 C CA . ALA A 1 120 ? 23.379 8.135 -14.162 1.00 91.00 120 ALA A CA 1
ATOM 977 C C . ALA A 1 120 ? 21.932 8.662 -14.278 1.00 91.00 120 ALA A C 1
ATOM 979 O O . ALA A 1 120 ? 21.356 9.128 -13.291 1.00 91.00 120 ALA A O 1
ATOM 980 N N . HIS A 1 121 ? 21.333 8.563 -15.471 1.00 90.00 121 HIS A N 1
ATOM 981 C CA . HIS A 1 121 ? 19.939 8.940 -15.698 1.00 90.00 121 HIS A CA 1
ATOM 982 C C . HIS A 1 121 ? 18.959 7.955 -15.046 1.00 90.00 121 HIS A C 1
ATOM 984 O O . HIS A 1 121 ? 18.071 8.372 -14.301 1.00 90.00 1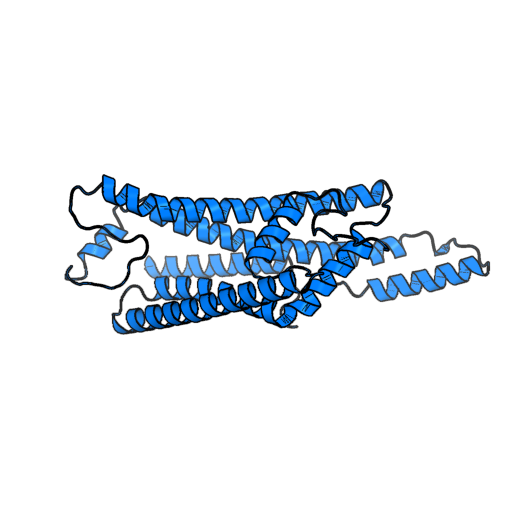21 HIS A O 1
ATOM 990 N N . GLU A 1 122 ? 19.151 6.655 -15.265 1.00 88.81 122 GLU A N 1
ATOM 991 C CA . GLU A 1 122 ? 18.310 5.597 -14.697 1.00 88.81 122 GLU A CA 1
ATOM 992 C C . GLU A 1 122 ? 18.374 5.589 -13.169 1.00 88.81 122 GLU A C 1
ATOM 994 O O . GLU A 1 122 ? 17.353 5.478 -12.490 1.00 88.81 122 GLU A O 1
ATOM 999 N N . LYS A 1 123 ? 19.559 5.832 -12.608 1.00 88.69 123 LYS A N 1
ATOM 1000 C CA . LYS A 1 123 ? 19.766 5.972 -11.169 1.00 88.69 123 LYS A CA 1
ATOM 1001 C C . LYS A 1 123 ? 18.942 7.108 -10.574 1.00 88.69 123 LYS A C 1
ATOM 1003 O O . LYS A 1 123 ? 18.373 6.939 -9.500 1.00 88.69 123 LYS A O 1
ATOM 1008 N N . ASN A 1 124 ? 18.812 8.239 -11.271 1.00 90.62 124 ASN A N 1
ATOM 1009 C CA . ASN A 1 124 ? 17.954 9.334 -10.814 1.00 90.62 124 ASN A CA 1
ATOM 1010 C C . ASN A 1 124 ? 16.466 8.933 -10.800 1.00 90.62 124 ASN A C 1
ATOM 1012 O O . ASN A 1 124 ? 15.732 9.325 -9.890 1.00 90.62 124 ASN A O 1
ATOM 1016 N N . ILE A 1 125 ? 16.022 8.124 -11.769 1.00 89.75 125 ILE A N 1
ATOM 1017 C CA . ILE A 1 125 ? 14.653 7.585 -11.813 1.00 89.75 125 ILE A CA 1
ATOM 1018 C C . ILE A 1 125 ? 14.418 6.646 -10.622 1.00 89.75 125 ILE A C 1
ATOM 1020 O O . ILE A 1 125 ? 13.453 6.828 -9.874 1.00 89.75 125 ILE A O 1
ATOM 1024 N N . VAL A 1 126 ? 15.328 5.694 -10.396 1.00 87.56 126 VAL A N 1
ATOM 1025 C CA . VAL A 1 126 ? 15.257 4.752 -9.267 1.00 87.56 126 VAL A CA 1
ATOM 1026 C C . VAL A 1 126 ? 15.299 5.496 -7.929 1.00 87.56 126 VAL A C 1
ATOM 1028 O O . VAL A 1 126 ? 14.485 5.221 -7.048 1.00 87.56 126 VAL A O 1
ATOM 1031 N N . ASP A 1 127 ? 16.172 6.496 -7.782 1.00 86.94 127 ASP A N 1
ATOM 1032 C CA . ASP A 1 127 ? 16.274 7.312 -6.568 1.00 86.94 127 ASP A CA 1
ATOM 1033 C C . ASP A 1 127 ? 15.015 8.160 -6.326 1.00 86.94 127 ASP A C 1
ATOM 1035 O O . ASP A 1 127 ? 14.624 8.367 -5.173 1.00 86.94 127 ASP A O 1
ATOM 1039 N N . LYS A 1 128 ? 14.343 8.638 -7.382 1.00 90.38 128 LYS A N 1
ATOM 1040 C CA . LYS A 1 128 ? 13.050 9.325 -7.259 1.00 90.38 128 LYS A CA 1
ATOM 1041 C C . LYS A 1 128 ? 11.972 8.370 -6.742 1.00 90.38 128 LYS A C 1
ATOM 1043 O O . LYS A 1 128 ? 11.358 8.685 -5.725 1.00 90.38 128 LYS A O 1
ATOM 1048 N N . CYS A 1 129 ? 11.810 7.202 -7.366 1.00 87.12 129 CYS A N 1
ATOM 1049 C CA . CYS A 1 129 ? 10.864 6.169 -6.924 1.00 87.12 129 CYS A CA 1
ATOM 1050 C C . CYS A 1 129 ? 11.132 5.762 -5.467 1.00 87.12 129 CYS A C 1
ATOM 1052 O O . CYS A 1 129 ? 10.237 5.738 -4.623 1.00 87.12 129 CYS A O 1
ATOM 1054 N N . ARG A 1 130 ? 12.404 5.563 -5.122 1.00 86.50 130 ARG A N 1
ATOM 1055 C CA . ARG A 1 130 ? 12.845 5.278 -3.757 1.00 86.50 130 ARG A CA 1
ATOM 1056 C C . ARG A 1 130 ? 12.444 6.372 -2.765 1.00 86.50 130 ARG A C 1
ATOM 1058 O O . ARG A 1 130 ? 11.927 6.041 -1.698 1.00 86.50 130 ARG A O 1
ATOM 1065 N N . ARG A 1 131 ? 12.686 7.654 -3.069 1.00 89.12 131 ARG A N 1
ATOM 1066 C CA . ARG A 1 131 ? 12.302 8.777 -2.189 1.00 89.12 131 ARG A CA 1
ATOM 1067 C C . ARG A 1 131 ? 10.793 8.816 -1.965 1.00 89.12 131 ARG A C 1
ATOM 1069 O O . ARG A 1 131 ? 10.365 8.949 -0.822 1.00 89.12 131 ARG A O 1
ATOM 1076 N N . THR A 1 132 ? 10.012 8.632 -3.024 1.00 90.50 132 THR A N 1
ATOM 1077 C CA . THR A 1 132 ? 8.550 8.562 -2.958 1.00 90.50 132 THR A CA 1
ATOM 1078 C C . THR A 1 132 ? 8.078 7.393 -2.083 1.00 90.50 132 THR A C 1
ATOM 1080 O O . THR A 1 132 ? 7.284 7.591 -1.165 1.00 90.50 132 THR A O 1
ATOM 1083 N N . CYS A 1 133 ? 8.633 6.191 -2.273 1.00 88.88 133 CYS A N 1
ATOM 1084 C CA . CYS A 1 133 ? 8.334 5.020 -1.443 1.00 88.88 133 CYS A CA 1
ATOM 1085 C C . CYS A 1 133 ? 8.690 5.237 0.036 1.00 88.88 133 CYS A C 1
ATOM 1087 O O . CYS A 1 133 ? 7.912 4.877 0.918 1.00 88.88 133 CYS A O 1
ATOM 1089 N N . ILE A 1 134 ? 9.852 5.839 0.326 1.00 90.00 134 ILE A N 1
ATOM 1090 C CA . ILE A 1 134 ? 10.252 6.181 1.700 1.00 90.00 134 ILE A CA 1
ATOM 1091 C C . ILE A 1 134 ? 9.250 7.158 2.314 1.00 90.00 134 ILE A C 1
ATOM 1093 O O . ILE A 1 134 ? 8.805 6.926 3.434 1.00 90.00 134 ILE A O 1
ATOM 1097 N N . PHE A 1 135 ? 8.867 8.212 1.592 1.00 91.25 135 PHE A N 1
ATOM 1098 C CA . PHE A 1 135 ? 7.898 9.193 2.073 1.00 91.25 135 PHE A CA 1
ATOM 1099 C C . PHE A 1 135 ? 6.561 8.541 2.452 1.00 91.25 135 PHE A C 1
ATOM 1101 O O . PHE A 1 135 ? 6.099 8.723 3.579 1.00 91.25 135 PHE A O 1
ATOM 1108 N N . PHE A 1 136 ? 5.976 7.729 1.565 1.00 91.12 136 PHE A N 1
ATOM 1109 C CA . PHE A 1 136 ? 4.691 7.080 1.832 1.00 91.12 136 PHE A CA 1
ATOM 1110 C C . PHE A 1 136 ? 4.756 6.078 2.987 1.00 91.12 136 PHE A C 1
ATOM 1112 O O . PHE A 1 136 ? 3.919 6.128 3.886 1.00 91.12 136 PHE A O 1
ATOM 1119 N N . ILE A 1 137 ? 5.765 5.201 3.010 1.00 89.44 137 ILE A N 1
ATOM 1120 C CA . ILE A 1 137 ? 5.910 4.199 4.076 1.00 89.44 137 ILE A CA 1
ATOM 1121 C C . ILE A 1 137 ? 6.137 4.880 5.428 1.00 89.44 137 ILE A C 1
ATOM 1123 O O . ILE A 1 137 ? 5.515 4.497 6.420 1.00 89.44 137 ILE A O 1
ATOM 1127 N N . CYS A 1 138 ? 6.980 5.914 5.481 1.00 89.19 138 CYS A N 1
ATOM 1128 C CA . CYS A 1 138 ? 7.182 6.698 6.696 1.00 89.19 138 CYS A CA 1
ATOM 1129 C C . CYS A 1 138 ? 5.889 7.397 7.131 1.00 89.19 138 CYS A C 1
ATOM 1131 O O . CYS A 1 138 ? 5.543 7.317 8.298 1.00 89.19 138 CYS A O 1
ATOM 1133 N N . CYS A 1 139 ? 5.144 8.024 6.218 1.00 90.25 139 CYS A N 1
ATOM 1134 C CA . CYS A 1 139 ? 3.880 8.693 6.540 1.00 90.25 139 CYS A CA 1
ATOM 1135 C C . CYS A 1 139 ? 2.833 7.723 7.115 1.00 90.25 139 CYS A C 1
ATOM 1137 O O . CYS A 1 139 ? 2.248 7.982 8.164 1.00 90.25 139 CYS A O 1
ATOM 1139 N N . VAL A 1 140 ? 2.627 6.573 6.472 1.00 89.00 140 VAL A N 1
ATOM 1140 C CA . VAL A 1 140 ? 1.657 5.567 6.934 1.00 89.00 140 VAL A CA 1
ATOM 1141 C C . VAL A 1 140 ? 2.059 5.003 8.297 1.00 89.00 140 VAL A C 1
ATOM 1143 O O . VAL A 1 140 ? 1.221 4.833 9.183 1.00 89.00 140 VAL A O 1
ATOM 1146 N N . THR A 1 141 ? 3.349 4.726 8.488 1.00 89.31 141 THR A N 1
ATOM 1147 C CA . THR A 1 141 ? 3.845 4.146 9.741 1.00 89.31 141 THR A CA 1
ATOM 1148 C C . THR A 1 141 ? 3.824 5.152 10.882 1.00 89.31 141 THR A C 1
ATOM 1150 O O . THR A 1 141 ? 3.434 4.778 11.984 1.00 89.31 141 THR A O 1
ATOM 1153 N N . THR A 1 142 ? 4.143 6.428 10.648 1.00 89.94 142 THR A N 1
ATOM 1154 C CA . THR A 1 142 ? 4.025 7.465 11.682 1.00 89.94 142 THR A CA 1
ATOM 1155 C C . THR A 1 142 ? 2.576 7.701 12.081 1.00 89.94 142 THR A C 1
ATOM 1157 O O . THR A 1 142 ? 2.303 7.758 13.276 1.00 89.94 142 THR A O 1
ATOM 1160 N N . VAL A 1 143 ? 1.632 7.749 11.131 1.00 88.44 143 VAL A N 1
ATOM 1161 C CA . VAL A 1 143 ? 0.195 7.837 11.452 1.00 88.44 143 VAL A CA 1
ATOM 1162 C C . VAL A 1 143 ? -0.240 6.643 12.303 1.00 88.44 143 VAL A C 1
ATOM 1164 O O . VAL A 1 143 ? -0.863 6.838 13.344 1.00 88.44 143 VAL A O 1
ATOM 1167 N N . GLY A 1 144 ? 0.153 5.422 11.926 1.00 86.62 144 GLY A N 1
ATOM 1168 C CA . GLY A 1 144 ? -0.128 4.220 12.714 1.00 86.62 144 GLY A CA 1
ATOM 1169 C C . GLY A 1 144 ? 0.448 4.288 14.132 1.00 86.62 144 GLY A C 1
ATOM 1170 O O . GLY A 1 144 ? -0.260 4.015 15.099 1.00 86.62 144 GLY A O 1
ATOM 1171 N N . MET A 1 145 ? 1.703 4.718 14.281 1.00 89.50 145 MET A N 1
ATOM 1172 C CA . MET A 1 145 ? 2.343 4.879 15.592 1.00 89.50 145 MET A CA 1
ATOM 1173 C C . MET A 1 145 ? 1.658 5.952 16.447 1.00 89.50 145 MET A C 1
ATOM 1175 O O . MET A 1 145 ? 1.459 5.735 17.641 1.00 89.50 145 MET A O 1
ATOM 1179 N N . CYS A 1 146 ? 1.246 7.077 15.854 1.00 86.44 146 CYS A N 1
ATOM 1180 C CA . CYS A 1 146 ? 0.487 8.120 16.545 1.00 86.44 146 CYS A CA 1
ATOM 1181 C C . CYS A 1 146 ? -0.867 7.599 17.038 1.00 86.44 146 CYS A C 1
ATOM 1183 O O . CYS A 1 146 ? -1.233 7.842 18.186 1.00 86.44 146 CYS A O 1
ATOM 1185 N N . VAL A 1 147 ? -1.586 6.846 16.202 1.00 81.00 147 VAL A N 1
ATOM 1186 C CA . VAL A 1 147 ? -2.861 6.218 16.575 1.00 81.00 147 VAL A CA 1
ATOM 1187 C C . VAL A 1 147 ? -2.659 5.246 17.739 1.00 81.00 147 VAL A C 1
ATOM 1189 O O . VAL A 1 147 ? -3.374 5.334 18.734 1.00 81.00 147 VAL A O 1
ATOM 1192 N N . MET A 1 148 ? -1.648 4.377 17.673 1.00 83.12 148 MET A N 1
ATOM 1193 C CA . MET A 1 148 ? -1.342 3.435 18.757 1.00 83.12 148 MET A CA 1
ATOM 1194 C C . MET A 1 148 ? -0.970 4.148 20.062 1.00 83.12 148 MET A C 1
ATOM 1196 O O . MET A 1 148 ? -1.458 3.770 21.126 1.00 83.12 148 MET A O 1
ATOM 1200 N N . ALA A 1 149 ? -0.152 5.201 19.995 1.00 84.06 149 ALA A N 1
ATOM 1201 C CA . ALA A 1 149 ? 0.197 6.002 21.163 1.00 84.06 149 ALA A CA 1
ATOM 1202 C C . ALA A 1 149 ? -1.044 6.659 21.783 1.00 84.06 149 ALA A C 1
ATOM 1204 O O . ALA A 1 149 ? -1.225 6.596 22.995 1.00 84.06 149 ALA A O 1
ATOM 1205 N N . LEU A 1 150 ? -1.937 7.225 20.966 1.00 76.38 150 LEU A N 1
ATOM 1206 C CA . LEU A 1 150 ? -3.179 7.825 21.451 1.00 76.38 150 LEU A CA 1
ATOM 1207 C C . LEU A 1 150 ? -4.125 6.792 22.06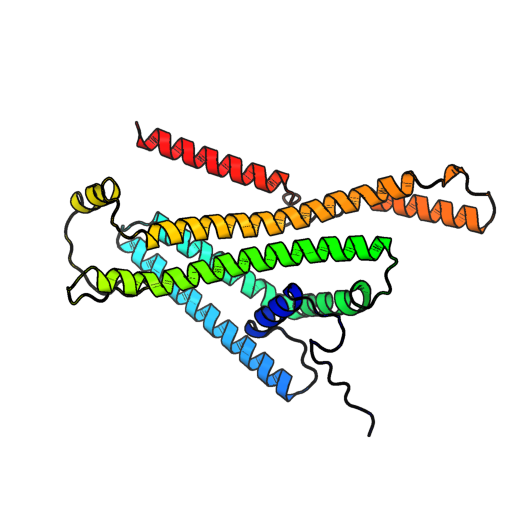3 1.00 76.38 150 LEU A C 1
ATOM 1209 O O . LEU A 1 150 ? -4.697 7.073 23.113 1.00 76.38 150 LEU A O 1
ATOM 1213 N N . TYR A 1 151 ? -4.250 5.593 21.489 1.00 70.31 151 TYR A N 1
ATOM 1214 C CA . TYR A 1 151 ? -5.027 4.508 22.100 1.00 70.31 151 TYR A CA 1
ATOM 1215 C C . TYR A 1 151 ? -4.484 4.097 23.471 1.00 70.31 151 TYR A C 1
ATOM 1217 O O . TYR A 1 151 ? -5.267 3.813 24.373 1.00 70.31 151 TYR A O 1
ATOM 1225 N N . ILE A 1 152 ? -3.159 4.096 23.649 1.00 75.38 152 ILE A N 1
ATOM 1226 C CA . ILE A 1 152 ? -2.528 3.794 24.939 1.00 75.38 152 ILE A CA 1
ATOM 1227 C C . ILE A 1 152 ? -2.720 4.953 25.922 1.00 75.38 152 ILE A C 1
ATOM 1229 O O . ILE A 1 152 ? -3.035 4.705 27.076 1.00 75.38 152 ILE A O 1
ATOM 1233 N N . ILE A 1 153 ? -2.558 6.206 25.486 1.00 73.50 153 ILE A N 1
ATOM 1234 C CA . ILE A 1 153 ? -2.591 7.402 26.346 1.00 73.50 153 ILE A CA 1
ATOM 1235 C C . ILE A 1 153 ? -4.018 7.774 26.776 1.00 73.50 153 ILE A C 1
ATOM 1237 O O . ILE A 1 153 ? -4.219 8.221 27.904 1.00 73.50 153 ILE A O 1
ATOM 1241 N N . THR A 1 154 ? -5.017 7.578 25.911 1.00 68.94 154 THR A N 1
ATOM 1242 C CA . THR A 1 154 ? -6.425 7.933 26.171 1.00 68.94 154 THR A CA 1
ATOM 1243 C C . THR A 1 154 ? -6.967 7.389 27.503 1.00 68.94 154 THR A C 1
ATOM 1245 O O . THR A 1 154 ? -7.487 8.200 28.272 1.00 68.94 154 THR A O 1
ATOM 1248 N N . PRO A 1 155 ? -6.810 6.093 27.855 1.00 65.12 155 PRO A N 1
ATOM 1249 C CA . PRO A 1 155 ? -7.257 5.579 29.151 1.00 65.12 155 PRO A CA 1
ATOM 1250 C C . PRO A 1 155 ? -6.507 6.207 30.341 1.00 65.12 155 PRO A C 1
ATOM 1252 O O . PRO A 1 155 ? -7.114 6.445 31.384 1.00 65.12 155 PRO A O 1
ATOM 1255 N N . PHE A 1 156 ? -5.214 6.538 30.203 1.00 63.94 156 PHE A N 1
ATOM 1256 C CA . PHE A 1 156 ? -4.456 7.217 31.267 1.00 63.94 156 PHE A CA 1
ATOM 1257 C C . PHE A 1 156 ? -4.938 8.651 31.492 1.00 63.94 156 PHE A C 1
ATOM 1259 O O . PHE A 1 156 ? -5.079 9.078 32.637 1.00 63.94 156 PHE A O 1
ATOM 1266 N N . LEU A 1 157 ? -5.230 9.386 30.416 1.00 64.94 157 LEU A N 1
ATOM 1267 C CA . LEU A 1 157 ? -5.784 10.736 30.520 1.00 64.94 157 LEU A CA 1
ATOM 1268 C C . LEU A 1 157 ? -7.181 10.717 31.145 1.00 64.94 157 LEU A C 1
ATOM 1270 O O 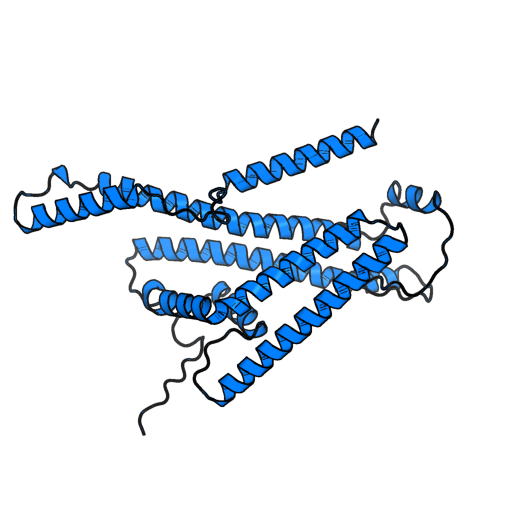. LEU A 1 157 ? -7.457 11.532 32.023 1.00 64.94 157 LEU A O 1
ATOM 1274 N N . SER A 1 158 ? -8.035 9.758 30.763 1.00 59.84 158 SER A N 1
ATOM 1275 C CA . SER A 1 158 ? -9.360 9.618 31.380 1.00 59.84 158 SER A CA 1
ATOM 1276 C C . SER A 1 158 ? -9.288 9.227 32.858 1.00 59.84 158 SER A C 1
ATOM 1278 O O . SER A 1 158 ? -10.121 9.670 33.642 1.00 59.84 158 SER A O 1
ATOM 1280 N N . GLN A 1 159 ? -8.275 8.450 33.254 1.00 58.72 159 GLN A N 1
ATOM 1281 C CA . GLN A 1 159 ? -8.060 8.045 34.646 1.00 58.72 159 GLN A CA 1
ATOM 1282 C C . GLN A 1 159 ? -7.543 9.191 35.530 1.00 58.72 159 GLN A C 1
ATOM 1284 O O . GLN A 1 159 ? -7.825 9.205 36.721 1.00 58.72 159 GLN A O 1
ATOM 1289 N N . SER A 1 160 ? -6.782 10.136 34.968 1.00 57.12 160 SER A N 1
ATOM 1290 C CA . SER A 1 160 ? -6.279 11.316 35.692 1.00 57.12 160 SER A CA 1
ATOM 1291 C C . SER A 1 160 ? -7.371 12.369 35.924 1.00 57.12 160 SER A C 1
ATOM 1293 O O . SER A 1 160 ? -7.316 13.131 36.884 1.00 57.12 160 SER A O 1
ATOM 1295 N N . GLN A 1 161 ? -8.363 12.426 35.029 1.00 55.47 161 GLN A N 1
ATOM 1296 C CA . GLN A 1 161 ? -9.419 13.438 35.067 1.00 55.47 161 GLN A CA 1
ATOM 1297 C C . GLN A 1 161 ? -10.568 13.081 36.026 1.00 55.47 161 GLN A C 1
ATOM 1299 O O . GLN A 1 161 ? -11.126 13.985 36.643 1.00 55.47 161 GLN A O 1
ATOM 1304 N N . ASN A 1 162 ? -10.902 11.795 36.183 1.00 55.22 162 ASN A N 1
ATOM 1305 C CA . ASN A 1 162 ? -11.917 11.339 37.136 1.00 55.22 162 ASN A CA 1
ATOM 1306 C C . ASN A 1 162 ? -11.248 10.638 38.329 1.00 55.22 162 ASN A C 1
ATOM 1308 O O . ASN A 1 162 ? -10.686 9.558 38.179 1.00 55.22 162 ASN A O 1
ATOM 1312 N N . ASN A 1 163 ? -11.374 11.216 39.530 1.00 53.75 163 ASN A N 1
ATOM 1313 C CA . ASN A 1 163 ? -10.959 10.604 40.807 1.00 53.75 163 ASN A CA 1
ATOM 1314 C C . ASN A 1 163 ? -11.841 9.408 41.235 1.00 53.75 163 ASN A C 1
ATOM 1316 O O . ASN A 1 163 ? -11.680 8.888 42.339 1.00 53.75 163 ASN A O 1
ATOM 1320 N N . ASP A 1 164 ? -12.757 8.962 40.373 1.00 51.81 164 ASP A N 1
ATOM 1321 C CA . ASP A 1 164 ? -13.648 7.839 40.631 1.00 51.81 164 ASP A CA 1
ATOM 1322 C C . ASP A 1 164 ? -13.052 6.512 40.145 1.00 51.81 164 ASP A C 1
ATOM 1324 O O . ASP A 1 164 ? -12.363 6.410 39.128 1.00 51.81 164 ASP A O 1
ATOM 1328 N N . THR A 1 165 ? -13.338 5.462 40.908 1.00 47.25 165 THR A N 1
ATOM 1329 C CA . THR A 1 165 ? -12.764 4.110 40.817 1.00 47.25 165 THR A CA 1
ATOM 1330 C C . THR A 1 165 ? -13.257 3.277 39.624 1.00 47.25 165 THR A C 1
ATOM 1332 O O . THR A 1 165 ? -13.056 2.062 39.598 1.00 47.25 165 THR A O 1
ATOM 1335 N N . GLU A 1 166 ? -13.845 3.889 38.594 1.00 44.56 166 GLU A N 1
ATOM 1336 C CA . GLU A 1 166 ? -14.262 3.182 37.379 1.00 44.56 166 GLU A CA 1
ATOM 1337 C C . GLU A 1 166 ? -13.180 3.241 36.299 1.00 44.56 166 GLU A C 1
ATOM 1339 O O . GLU A 1 166 ? -13.122 4.135 35.452 1.00 44.56 166 GLU A O 1
ATOM 1344 N N . ARG A 1 167 ? -12.313 2.224 36.314 1.00 42.41 167 ARG A N 1
ATOM 1345 C CA . ARG A 1 167 ? -11.356 1.954 35.237 1.00 42.41 167 ARG A CA 1
ATOM 1346 C C . ARG A 1 167 ? -12.106 1.624 33.948 1.00 42.41 167 ARG A C 1
ATOM 1348 O O . ARG A 1 167 ? -12.576 0.501 33.771 1.00 42.41 167 ARG A O 1
ATOM 1355 N N . ARG A 1 168 ? -12.165 2.576 33.017 1.00 43.00 168 ARG A N 1
ATOM 1356 C CA . ARG A 1 168 ? -12.611 2.315 31.644 1.00 43.00 168 ARG A CA 1
ATOM 1357 C C . ARG A 1 168 ? -11.465 1.671 30.866 1.00 43.00 168 ARG A C 1
ATOM 1359 O O . ARG A 1 168 ? -10.371 2.225 30.767 1.00 43.00 168 ARG A O 1
ATOM 1366 N N . LEU A 1 169 ? -11.697 0.461 30.366 1.00 39.69 169 LEU A N 1
ATOM 1367 C CA . LEU A 1 169 ? -10.738 -0.258 29.529 1.00 39.69 169 LEU A CA 1
ATOM 1368 C C . LEU A 1 169 ? -10.519 0.509 28.204 1.00 39.69 169 LEU A C 1
ATOM 1370 O O . LEU A 1 169 ? -11.469 1.103 27.694 1.00 39.69 169 LEU A O 1
ATOM 1374 N N . PRO A 1 170 ? -9.306 0.470 27.607 1.00 42.19 170 PRO A N 1
ATOM 1375 C CA . PRO A 1 170 ? -9.017 1.112 26.315 1.00 42.19 170 PRO A CA 1
ATOM 1376 C C . PRO A 1 170 ? -9.942 0.644 25.180 1.00 42.19 170 PRO A C 1
ATOM 1378 O O . PRO A 1 170 ? -10.168 1.366 24.214 1.00 42.19 170 PRO A O 1
ATOM 1381 N N . PHE A 1 171 ? -10.483 -0.566 25.322 1.00 39.88 171 PHE A N 1
ATOM 1382 C CA . PHE A 1 171 ? -11.578 -1.092 24.524 1.00 39.88 171 PHE A CA 1
ATOM 1383 C C . PHE A 1 171 ? -12.787 -1.232 25.438 1.00 39.88 171 PHE A C 1
ATOM 1385 O O . PHE A 1 171 ? -12.714 -1.938 26.448 1.00 39.88 171 PHE A O 1
ATOM 1392 N N . ASN A 1 172 ? -13.887 -0.565 25.091 1.00 41.62 172 ASN A N 1
ATOM 1393 C CA . ASN A 1 172 ? -15.144 -0.675 25.817 1.00 41.62 172 ASN A CA 1
ATOM 1394 C C . ASN A 1 172 ? -15.695 -2.094 25.601 1.00 41.62 172 ASN A C 1
ATOM 1396 O O . ASN A 1 172 ? -16.404 -2.358 24.636 1.00 41.62 172 ASN A O 1
ATOM 1400 N N . MET A 1 173 ? -15.290 -3.049 26.440 1.00 39.41 173 MET A N 1
ATOM 1401 C CA . MET A 1 173 ? -15.831 -4.401 26.394 1.00 39.41 173 MET A CA 1
ATOM 1402 C C . MET A 1 173 ? -17.126 -4.393 27.191 1.00 39.41 173 MET A C 1
ATOM 1404 O O . MET A 1 173 ? -17.129 -3.998 28.355 1.00 39.41 173 MET A O 1
ATOM 1408 N N . TRP A 1 174 ? -18.214 -4.799 26.540 1.00 47.31 174 TRP A N 1
ATOM 1409 C CA . TRP A 1 174 ? -19.577 -4.767 27.062 1.00 47.31 174 TRP A CA 1
ATOM 1410 C C . TRP A 1 174 ? -19.747 -5.748 28.239 1.00 47.31 174 TRP A C 1
ATOM 1412 O O . TRP A 1 174 ? -20.293 -6.840 28.112 1.00 47.31 174 TRP A O 1
ATOM 1422 N N . ILE A 1 175 ? -19.199 -5.379 29.398 1.00 39.34 175 ILE A N 1
ATOM 1423 C CA . ILE A 1 175 ? -19.408 -6.007 30.699 1.00 39.34 175 ILE A CA 1
ATOM 1424 C C . ILE A 1 175 ? -19.739 -4.884 31.685 1.00 39.34 175 ILE A C 1
ATOM 1426 O O . ILE A 1 175 ? -18.882 -4.387 32.407 1.00 39.34 175 ILE A O 1
ATOM 1430 N N . LYS A 1 176 ? -21.039 -4.574 31.695 1.00 40.66 176 LYS A N 1
ATOM 1431 C CA . LYS A 1 176 ? -21.915 -4.190 32.815 1.00 40.66 176 LYS A CA 1
ATOM 1432 C C . LYS A 1 176 ? -22.635 -2.830 32.762 1.00 40.66 176 LYS A C 1
ATOM 1434 O O . LYS A 1 176 ? -22.136 -1.882 32.168 1.00 40.66 176 LYS A O 1
ATOM 1439 N N . PRO A 1 177 ? -23.857 -2.804 33.348 1.00 56.91 177 PRO A N 1
ATOM 1440 C CA . PRO A 1 177 ? -24.963 -1.916 33.005 1.00 56.91 177 PRO A CA 1
ATOM 1441 C C . PRO A 1 177 ? -25.245 -0.879 34.106 1.00 56.91 177 PRO A C 1
ATOM 1443 O O . PRO A 1 177 ? -25.182 -1.224 35.279 1.00 56.91 177 PRO A O 1
ATOM 1446 N N . LEU A 1 178 ? -25.605 0.346 33.717 1.00 41.78 178 LEU A N 1
ATOM 1447 C CA . LEU A 1 178 ? -26.478 1.327 34.398 1.00 41.78 178 LEU A CA 1
ATOM 1448 C C . LEU A 1 178 ? -26.032 2.738 33.983 1.00 41.78 178 LEU A C 1
ATOM 1450 O O . LEU A 1 178 ? -25.191 3.346 34.633 1.00 41.78 178 LEU A O 1
ATOM 1454 N N . LEU A 1 179 ? -26.641 3.303 32.946 1.00 44.12 179 LEU A N 1
ATOM 1455 C CA . LEU A 1 179 ? -26.905 4.742 32.940 1.00 44.12 179 LEU A CA 1
ATOM 1456 C C . LEU A 1 179 ? -28.149 4.977 32.082 1.00 44.12 179 LEU A C 1
ATOM 1458 O O . LEU A 1 179 ? -28.118 4.938 30.859 1.00 44.12 179 LEU A O 1
ATOM 1462 N N . MET A 1 180 ? -29.291 5.049 32.757 1.00 42.25 180 MET A N 1
ATOM 1463 C CA . MET A 1 180 ? -30.620 5.094 32.156 1.00 42.25 180 MET A CA 1
ATOM 1464 C C . MET A 1 180 ? -30.874 6.379 31.345 1.00 42.25 180 MET A C 1
ATOM 1466 O O . MET A 1 180 ? -30.806 7.477 31.891 1.00 42.25 180 MET A O 1
ATOM 1470 N N . THR A 1 181 ? -31.409 6.186 30.132 1.00 43.22 181 THR A N 1
ATOM 1471 C CA . THR A 1 181 ? -32.381 7.030 29.382 1.00 43.22 181 THR A CA 1
ATOM 1472 C C . THR A 1 181 ? -31.907 8.310 28.650 1.00 43.22 181 THR A C 1
ATOM 1474 O O . THR A 1 181 ? -30.987 8.993 29.088 1.00 43.22 181 THR A O 1
ATOM 1477 N N . PRO A 1 182 ? -32.531 8.654 27.492 1.00 43.19 182 PRO A N 1
ATOM 1478 C CA . PRO A 1 182 ? -31.803 8.916 26.239 1.00 43.19 182 PRO A CA 1
ATOM 1479 C C . PRO A 1 182 ? -31.594 10.392 25.851 1.00 43.19 182 PRO A C 1
ATOM 1481 O O . PRO A 1 182 ? -30.935 10.675 24.854 1.00 43.19 182 PRO A O 1
ATOM 1484 N N . PHE A 1 183 ? -32.105 11.356 26.621 1.00 41.66 183 PHE A N 1
ATOM 1485 C CA . PHE A 1 183 ? -31.958 12.786 26.292 1.00 41.66 183 PHE A CA 1
ATOM 1486 C C . PHE A 1 183 ? -30.713 13.452 26.906 1.00 41.66 183 PHE A C 1
ATOM 1488 O O . PHE A 1 183 ? -30.313 14.529 26.467 1.00 41.66 183 PHE A O 1
ATOM 1495 N N . TYR A 1 184 ? -30.058 12.812 27.880 1.00 45.41 184 TYR A N 1
ATOM 1496 C CA . TYR A 1 184 ? -28.869 13.352 28.550 1.00 45.41 184 TYR A CA 1
ATOM 1497 C C . TYR A 1 184 ? -27.578 13.160 27.729 1.00 45.41 184 TYR A C 1
ATOM 1499 O O . TYR A 1 184 ? -26.750 14.067 27.657 1.00 45.41 184 TYR A O 1
ATOM 1507 N N . GLU A 1 185 ? -27.429 12.032 27.026 1.00 43.88 185 GLU A N 1
ATOM 1508 C CA . GLU A 1 185 ? -26.243 11.767 26.194 1.00 43.88 185 GLU A CA 1
ATOM 1509 C C . GLU A 1 185 ? -26.233 12.596 24.897 1.00 43.88 185 GLU A C 1
ATOM 1511 O O . GLU A 1 185 ? -25.179 13.084 24.488 1.00 43.88 185 GLU A O 1
ATOM 1516 N N . CYS A 1 186 ? -27.402 12.893 24.318 1.00 50.03 186 CYS A N 1
ATOM 1517 C CA . CYS A 1 186 ? -27.501 13.752 23.131 1.00 50.03 186 CYS A CA 1
ATOM 1518 C C . CYS A 1 186 ? -27.110 15.222 23.410 1.00 50.03 186 CYS A C 1
ATOM 1520 O O . CYS A 1 186 ? -26.568 15.888 22.529 1.00 50.03 186 CYS A O 1
ATOM 1522 N N . MET A 1 187 ? -27.322 15.725 24.636 1.00 41.81 187 MET A N 1
ATOM 1523 C CA . MET A 1 187 ? -26.922 17.086 25.045 1.00 41.81 187 MET A CA 1
ATOM 1524 C C . MET A 1 187 ? -25.420 17.202 25.380 1.00 41.81 187 MET A C 1
ATOM 1526 O O . MET A 1 187 ? -24.838 18.275 25.236 1.00 41.81 187 MET A O 1
ATOM 1530 N N . ILE A 1 188 ? -24.750 16.101 25.742 1.00 43.38 188 ILE A N 1
ATOM 1531 C CA . ILE A 1 188 ? -23.285 16.066 25.923 1.00 43.38 188 ILE A CA 1
ATOM 1532 C C . ILE A 1 188 ? -22.548 15.990 24.573 1.00 43.38 188 ILE A C 1
ATOM 1534 O O . ILE A 1 188 ? -21.458 16.551 24.439 1.00 43.38 188 ILE A O 1
ATOM 1538 N N . VAL A 1 189 ? -23.147 15.363 23.553 1.00 43.19 189 VAL A N 1
ATOM 1539 C CA . VAL A 1 189 ? -22.575 15.240 22.197 1.00 43.19 189 VAL A CA 1
ATOM 1540 C C . VAL A 1 189 ? -22.620 16.563 21.414 1.00 43.19 189 VAL A C 1
ATOM 1542 O O . VAL A 1 189 ? -21.755 16.797 20.569 1.00 43.19 189 VAL A O 1
ATOM 1545 N N . SER A 1 190 ? -23.552 17.474 21.727 1.00 45.84 190 SER A N 1
ATOM 1546 C CA . SER A 1 190 ? -23.651 18.787 21.068 1.00 45.84 190 SER A CA 1
ATOM 1547 C C . SER A 1 190 ? -22.912 19.927 21.788 1.00 45.84 190 SER A C 1
ATOM 1549 O O . SER A 1 190 ? -22.526 20.894 21.131 1.00 45.84 190 SER A O 1
ATOM 1551 N N . GLN A 1 191 ? -22.654 19.833 23.101 1.00 37.12 191 GLN A N 1
ATOM 1552 C CA . GLN A 1 191 ? -22.128 20.962 23.885 1.00 37.12 191 GLN A CA 1
ATOM 1553 C C . GLN A 1 191 ? -21.050 20.584 24.917 1.00 37.12 191 GLN A C 1
ATOM 1555 O O . GLN A 1 191 ? -21.051 21.071 26.044 1.00 37.12 191 GLN A O 1
ATOM 1560 N N . SER A 1 192 ? -20.073 19.755 24.538 1.00 33.81 192 SER A N 1
ATOM 1561 C CA . SER A 1 192 ? -18.884 19.535 25.372 1.00 33.81 192 SER A CA 1
ATOM 1562 C C . SER A 1 192 ? -17.576 19.636 24.580 1.00 33.81 192 SER A C 1
ATOM 1564 O O . SER A 1 192 ? -17.134 18.673 23.953 1.00 33.81 192 SER A O 1
ATOM 1566 N N . PRO A 1 193 ? -16.868 20.774 24.671 1.00 44.06 193 PRO A N 1
ATOM 1567 C CA . PRO A 1 193 ? -15.444 20.877 24.344 1.00 44.06 193 PRO A CA 1
ATOM 1568 C C . PRO A 1 193 ? -14.517 19.915 25.125 1.00 44.06 193 PRO A C 1
ATOM 1570 O O . PRO A 1 193 ? -13.322 19.873 24.840 1.00 44.06 193 PRO A O 1
ATOM 1573 N N . HIS A 1 194 ? -15.035 19.135 26.087 1.00 42.47 194 HIS A N 1
ATOM 1574 C CA . HIS A 1 194 ? -14.246 18.383 27.070 1.00 42.47 194 HIS A CA 1
ATOM 1575 C C . HIS A 1 194 ? -14.523 16.869 27.128 1.00 42.47 194 HIS A C 1
ATOM 1577 O O . HIS A 1 194 ? -13.875 16.176 27.913 1.00 42.47 194 HIS A O 1
ATOM 1583 N N . ALA A 1 195 ? -15.391 16.318 26.271 1.00 46.78 195 ALA A N 1
ATOM 1584 C CA . ALA A 1 195 ? -15.510 14.872 26.053 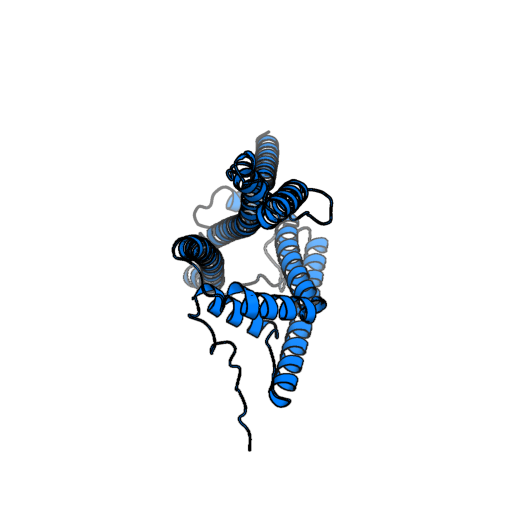1.00 46.78 195 ALA A CA 1
ATOM 1585 C C . ALA A 1 195 ? -14.320 14.373 25.203 1.00 46.78 195 ALA A C 1
ATOM 1587 O O . ALA A 1 195 ? -14.420 14.099 24.011 1.00 46.78 195 ALA A O 1
ATOM 1588 N N . THR A 1 196 ? -13.160 14.375 25.863 1.00 56.66 196 THR A N 1
ATOM 1589 C CA . THR A 1 196 ? -11.876 13.752 25.525 1.00 56.66 196 THR A CA 1
ATOM 1590 C C . THR A 1 196 ? -11.337 14.082 24.125 1.00 56.66 196 THR A C 1
ATOM 1592 O O . THR A 1 196 ? -11.506 13.320 23.182 1.00 56.66 196 THR A O 1
ATOM 1595 N N . LEU A 1 197 ? -10.562 15.171 23.994 1.00 55.59 197 LEU A N 1
ATOM 1596 C CA . LEU A 1 197 ? -9.747 15.506 22.801 1.00 55.59 197 LEU A CA 1
ATOM 1597 C C . LEU A 1 197 ? -9.052 14.280 22.150 1.00 55.59 197 LEU A C 1
ATOM 1599 O O . LEU A 1 197 ? -8.878 14.231 20.930 1.00 55.59 197 LEU A O 1
ATOM 1603 N N . GLY A 1 198 ? -8.697 13.269 22.953 1.00 60.12 198 GLY A N 1
ATOM 1604 C CA . GLY A 1 198 ? -8.176 11.968 22.520 1.00 60.12 198 GLY A CA 1
ATOM 1605 C C . GLY A 1 198 ? -9.066 11.195 21.535 1.00 60.12 198 GLY A C 1
ATOM 1606 O O . GLY A 1 198 ? -8.577 10.748 20.506 1.00 60.12 198 GLY A O 1
ATOM 1607 N N . THR A 1 199 ? -10.374 11.067 21.757 1.00 62.56 199 THR A N 1
ATOM 1608 C CA . THR A 1 199 ? -11.244 10.259 20.873 1.00 62.56 199 THR A CA 1
ATOM 1609 C C . THR A 1 199 ? -11.480 10.932 19.520 1.00 62.56 199 THR A C 1
ATOM 1611 O O . THR A 1 199 ? -11.406 10.280 18.476 1.00 62.56 199 THR A O 1
ATOM 1614 N N . ARG A 1 200 ? -11.667 12.260 19.509 1.00 65.44 200 ARG A N 1
ATOM 1615 C CA . ARG A 1 200 ? -11.787 13.055 18.271 1.00 65.44 200 ARG A CA 1
ATOM 1616 C C . ARG A 1 200 ? -10.497 13.035 17.449 1.00 65.44 200 ARG A C 1
ATOM 1618 O O . ARG A 1 200 ? -10.554 12.920 16.226 1.00 65.44 200 ARG A O 1
ATOM 1625 N N . SER A 1 201 ? -9.343 13.127 18.113 1.00 67.19 201 SER A N 1
ATOM 1626 C CA . SER A 1 201 ? -8.035 13.050 17.448 1.00 67.19 201 SER A CA 1
ATOM 1627 C C . SER A 1 201 ? -7.741 11.656 16.891 1.00 67.19 201 SER A C 1
ATOM 1629 O O . SER A 1 201 ? -7.231 11.564 15.777 1.00 67.19 201 SER A O 1
ATOM 1631 N N . ILE A 1 202 ? -8.134 10.581 17.586 1.00 72.19 202 ILE A N 1
ATOM 1632 C CA . ILE A 1 202 ? -8.036 9.207 17.069 1.00 72.19 202 ILE A CA 1
ATOM 1633 C C . ILE A 1 202 ? -8.863 9.053 15.790 1.00 72.19 202 ILE A C 1
ATOM 1635 O O . ILE A 1 202 ? -8.329 8.609 14.776 1.00 72.19 202 ILE A O 1
ATOM 1639 N N . PHE A 1 203 ? -10.137 9.460 15.798 1.00 71.38 203 PHE A N 1
ATOM 1640 C CA . PHE A 1 203 ? -10.992 9.358 14.611 1.00 71.38 203 PHE A CA 1
ATOM 1641 C C . PHE A 1 203 ? -10.434 10.167 13.430 1.00 71.38 203 PHE A C 1
ATOM 1643 O O . PHE A 1 203 ? -10.347 9.655 12.315 1.00 71.38 203 PHE A O 1
ATOM 1650 N N . ALA A 1 204 ? -9.977 11.399 13.677 1.00 75.44 204 ALA A N 1
ATOM 1651 C CA . ALA A 1 204 ? -9.352 12.225 12.646 1.00 75.44 204 ALA A CA 1
ATOM 1652 C C . ALA A 1 204 ? -8.091 11.564 12.058 1.00 75.44 204 ALA A C 1
ATOM 1654 O O . ALA A 1 204 ? -7.936 11.519 10.839 1.00 75.44 204 ALA A O 1
ATOM 1655 N N . LEU A 1 205 ? -7.215 11.003 12.896 1.00 79.75 205 LEU A N 1
ATOM 1656 C CA . LEU A 1 205 ? -6.008 10.309 12.439 1.00 79.75 205 LEU A CA 1
ATOM 1657 C C . LEU A 1 205 ? -6.311 9.005 11.697 1.00 79.75 205 LEU A C 1
ATOM 1659 O O . LEU A 1 205 ? -5.595 8.679 10.755 1.00 79.75 205 LEU A O 1
ATOM 1663 N N . LEU A 1 206 ? -7.370 8.283 12.069 1.00 78.12 206 LEU A N 1
ATOM 1664 C CA . LEU A 1 206 ? -7.827 7.099 11.337 1.00 78.12 206 LEU A CA 1
ATOM 1665 C C . LEU A 1 206 ? -8.329 7.464 9.937 1.00 78.12 206 LEU A C 1
ATOM 1667 O O . LEU A 1 206 ? -7.948 6.808 8.969 1.00 78.12 206 LEU A O 1
ATOM 1671 N N . VAL A 1 207 ? -9.114 8.539 9.806 1.00 81.38 207 VAL A N 1
ATOM 1672 C CA . VAL A 1 207 ? -9.568 9.045 8.499 1.00 81.38 207 VAL A CA 1
ATOM 1673 C C . VAL A 1 207 ? -8.379 9.508 7.656 1.00 81.38 207 VAL A C 1
ATOM 1675 O O . VAL A 1 207 ? -8.255 9.114 6.498 1.00 81.38 207 VAL A O 1
ATOM 1678 N N . VAL A 1 208 ? -7.456 10.281 8.239 1.00 85.12 208 VAL A N 1
ATOM 1679 C CA . VAL A 1 208 ? -6.221 10.711 7.561 1.00 85.12 208 VAL A CA 1
ATOM 1680 C C . VAL A 1 208 ? -5.370 9.508 7.144 1.00 85.12 208 VAL A C 1
ATOM 1682 O O . VAL A 1 208 ? -4.839 9.493 6.036 1.00 85.12 208 VAL A O 1
ATOM 1685 N N . GLY A 1 209 ? -5.267 8.480 7.988 1.00 86.25 209 GLY A N 1
ATOM 1686 C CA . GLY A 1 209 ? -4.565 7.234 7.686 1.00 86.25 209 GLY A CA 1
ATOM 1687 C C . GLY A 1 209 ? -5.211 6.435 6.554 1.00 86.25 209 GLY A C 1
ATOM 1688 O O . GLY A 1 209 ? -4.515 5.918 5.683 1.00 86.25 209 GLY A O 1
ATOM 1689 N N . ALA A 1 210 ? -6.542 6.359 6.518 1.00 85.38 210 ALA A N 1
ATOM 1690 C CA . ALA A 1 210 ? -7.267 5.698 5.437 1.00 85.38 210 ALA A CA 1
ATOM 1691 C C . ALA A 1 210 ? -7.082 6.435 4.100 1.00 85.38 210 ALA A C 1
ATOM 1693 O O . ALA A 1 210 ? -6.797 5.803 3.080 1.00 85.38 210 ALA A O 1
ATOM 1694 N N . LEU A 1 211 ? -7.175 7.770 4.112 1.00 88.69 211 LEU A N 1
ATOM 1695 C CA . LEU A 1 211 ? -6.949 8.604 2.930 1.00 88.69 211 LEU A CA 1
ATOM 1696 C C . LEU A 1 211 ? -5.499 8.525 2.442 1.00 88.69 211 LEU A C 1
ATOM 1698 O O . LEU A 1 211 ? -5.278 8.421 1.239 1.00 88.69 211 LEU A O 1
ATOM 1702 N N . SER A 1 212 ? -4.512 8.518 3.344 1.00 89.75 212 SER A N 1
ATOM 1703 C CA . SER A 1 212 ? -3.096 8.419 2.968 1.00 89.75 212 SER A CA 1
ATOM 1704 C C . SER A 1 212 ? -2.740 7.052 2.378 1.00 89.75 212 SER A C 1
ATOM 1706 O O . SER A 1 212 ? -1.994 6.988 1.402 1.00 89.75 212 SER A O 1
ATOM 1708 N N . LEU A 1 213 ? -3.313 5.964 2.904 1.00 89.75 213 LEU A N 1
ATOM 1709 C CA . LEU A 1 213 ? -3.180 4.620 2.334 1.00 89.75 213 LEU A CA 1
ATOM 1710 C C . LEU A 1 213 ? -3.806 4.521 0.941 1.00 89.75 213 LEU A C 1
ATOM 1712 O O . LEU A 1 213 ? -3.202 3.935 0.040 1.00 89.75 213 LEU A O 1
ATOM 1716 N N . LEU A 1 214 ? -5.007 5.080 0.768 1.00 91.12 214 LEU A N 1
ATOM 1717 C CA . LEU A 1 214 ? -5.676 5.106 -0.529 1.00 91.12 214 LEU A CA 1
ATOM 1718 C C . LEU A 1 214 ? -4.862 5.926 -1.535 1.00 91.12 214 LEU A C 1
ATOM 1720 O O . LEU A 1 214 ? -4.611 5.441 -2.633 1.00 91.12 214 LEU A O 1
ATOM 1724 N N . LEU A 1 215 ? -4.388 7.109 -1.130 1.00 93.00 215 LEU A N 1
ATOM 1725 C CA . LEU A 1 215 ? -3.542 7.981 -1.941 1.00 93.00 215 LEU A CA 1
ATOM 1726 C C . LEU A 1 215 ? -2.235 7.296 -2.349 1.00 93.00 215 LEU A C 1
ATOM 1728 O O . LEU A 1 215 ? -1.843 7.385 -3.505 1.00 93.00 215 LEU A O 1
ATOM 1732 N N . MET A 1 216 ? -1.565 6.598 -1.426 1.00 92.56 216 MET A N 1
ATOM 1733 C CA . MET A 1 216 ? -0.349 5.841 -1.734 1.00 92.56 216 MET A CA 1
ATOM 1734 C C . MET A 1 216 ? -0.610 4.827 -2.854 1.00 92.56 216 MET A C 1
ATOM 1736 O O . MET A 1 216 ? 0.156 4.755 -3.812 1.00 92.56 216 MET A O 1
ATOM 1740 N N . PHE A 1 217 ? -1.697 4.057 -2.749 1.00 91.12 217 PHE A N 1
ATOM 1741 C CA . PHE A 1 217 ? -2.028 3.032 -3.735 1.00 91.12 217 PHE A CA 1
ATOM 1742 C C . PHE A 1 217 ? -2.401 3.628 -5.098 1.00 91.12 217 PHE A C 1
ATOM 1744 O O . PHE A 1 217 ? -1.891 3.177 -6.124 1.00 91.12 217 PHE A O 1
ATOM 1751 N N . THR A 1 218 ? -3.257 4.652 -5.121 1.00 93.50 218 THR A N 1
ATOM 1752 C CA . THR A 1 218 ? -3.709 5.279 -6.371 1.00 93.50 218 THR A CA 1
ATOM 1753 C C . THR A 1 218 ? -2.590 6.050 -7.058 1.00 93.50 218 THR A C 1
ATOM 1755 O O . THR A 1 218 ? -2.443 5.918 -8.268 1.00 93.50 218 THR A O 1
ATOM 1758 N N . TYR A 1 219 ? -1.745 6.760 -6.304 1.00 94.19 219 TYR A N 1
ATOM 1759 C CA . TYR A 1 219 ? -0.569 7.452 -6.835 1.00 94.19 219 TYR A CA 1
ATOM 1760 C C . TYR A 1 219 ? 0.415 6.481 -7.497 1.00 94.19 219 TYR A C 1
ATOM 1762 O O . TYR A 1 219 ? 0.885 6.739 -8.601 1.00 94.19 219 TYR A O 1
ATOM 1770 N N . SER A 1 220 ? 0.705 5.337 -6.862 1.00 93.25 220 SER A N 1
ATOM 1771 C CA . SER A 1 220 ? 1.585 4.326 -7.463 1.00 93.25 220 SER A CA 1
ATOM 1772 C C . SER A 1 220 ? 1.014 3.740 -8.757 1.00 93.25 220 SER A C 1
ATOM 1774 O O . SER A 1 220 ? 1.770 3.494 -9.692 1.00 93.25 220 SER A O 1
ATOM 1776 N N . CYS A 1 221 ? -0.302 3.519 -8.835 1.00 93.12 221 CYS A N 1
ATOM 1777 C CA . CYS A 1 221 ? -0.935 3.036 -10.066 1.00 93.12 221 CYS A CA 1
ATOM 1778 C C . CYS A 1 221 ? -0.891 4.092 -11.180 1.00 93.12 221 CYS A C 1
ATOM 1780 O O . CYS A 1 221 ? -0.606 3.759 -12.328 1.00 93.12 221 CYS A O 1
ATOM 1782 N N . ASP A 1 222 ? -1.126 5.355 -10.828 1.00 95.12 222 ASP A N 1
ATOM 1783 C CA . ASP A 1 222 ? -1.097 6.494 -11.746 1.00 95.12 222 ASP A CA 1
ATOM 1784 C C . ASP A 1 222 ? 0.298 6.708 -12.350 1.00 95.12 222 ASP A C 1
ATOM 1786 O O . ASP A 1 222 ? 0.441 6.818 -13.564 1.00 95.12 222 ASP A O 1
ATOM 1790 N N . GLU A 1 223 ? 1.350 6.633 -11.527 1.00 93.19 223 GLU A N 1
ATOM 1791 C CA . GLU A 1 223 ? 2.734 6.745 -11.999 1.00 93.19 223 GLU A CA 1
ATOM 1792 C C . GLU A 1 223 ? 3.093 5.615 -12.981 1.00 93.19 223 GLU A C 1
ATOM 1794 O O . GLU A 1 223 ? 3.771 5.850 -13.983 1.00 93.19 223 GLU A O 1
ATOM 1799 N N . VAL A 1 224 ? 2.605 4.389 -12.750 1.00 92.94 224 VAL A N 1
ATOM 1800 C CA . VAL A 1 224 ? 2.801 3.265 -13.684 1.00 92.94 224 VAL A CA 1
ATOM 1801 C C . VAL A 1 224 ? 2.091 3.518 -15.017 1.00 92.94 224 VAL A C 1
ATOM 1803 O O . VAL A 1 224 ? 2.676 3.252 -16.069 1.00 92.94 224 VAL A O 1
ATOM 1806 N N . ILE A 1 225 ? 0.872 4.060 -14.982 1.00 94.06 225 ILE A N 1
ATOM 1807 C CA . ILE A 1 225 ? 0.095 4.426 -16.175 1.00 94.06 225 ILE A CA 1
ATOM 1808 C C . ILE A 1 225 ? 0.832 5.515 -16.969 1.00 94.06 225 ILE A C 1
ATOM 1810 O O . ILE A 1 225 ? 1.138 5.309 -18.146 1.00 94.06 225 ILE A O 1
ATOM 1814 N N . GLU A 1 226 ? 1.205 6.619 -16.316 1.00 93.62 226 GLU A N 1
ATOM 1815 C CA . GLU A 1 226 ? 1.903 7.756 -16.933 1.00 93.62 226 GLU A CA 1
ATOM 1816 C C . GLU A 1 226 ? 3.230 7.314 -17.570 1.00 93.62 226 GLU A C 1
ATOM 1818 O O . GLU A 1 226 ? 3.531 7.621 -18.729 1.00 93.62 226 GLU A O 1
ATOM 1823 N N . LYS A 1 227 ? 4.040 6.540 -16.834 1.00 92.50 227 LYS A N 1
ATOM 1824 C CA . LYS A 1 227 ? 5.326 6.065 -17.353 1.00 92.50 227 LYS A CA 1
ATOM 1825 C C . LYS A 1 227 ? 5.153 5.045 -18.461 1.00 92.50 227 LYS A C 1
ATOM 1827 O O . LYS A 1 227 ? 5.904 5.108 -19.433 1.00 92.50 227 LYS A O 1
ATOM 1832 N N . SER A 1 228 ? 4.160 4.165 -18.382 1.00 93.31 228 SER A N 1
ATOM 1833 C CA . SER A 1 228 ? 3.895 3.206 -19.452 1.00 93.31 228 SER A CA 1
ATOM 1834 C C . SER A 1 228 ? 3.473 3.887 -20.756 1.00 93.31 228 SER A C 1
ATOM 1836 O O . SER A 1 228 ? 3.881 3.427 -21.821 1.00 93.31 228 SER A O 1
ATOM 1838 N N . GLU A 1 229 ? 2.700 4.972 -20.699 1.00 92.12 229 GLU A N 1
ATOM 1839 C CA . GLU A 1 229 ? 2.339 5.758 -21.884 1.00 92.12 229 GLU A CA 1
ATOM 1840 C C . GLU A 1 229 ? 3.560 6.479 -22.476 1.00 92.12 229 GLU A C 1
ATOM 1842 O O . GLU A 1 229 ? 3.780 6.475 -23.694 1.00 92.12 229 GLU A O 1
ATOM 1847 N N . SER A 1 230 ? 4.420 7.022 -21.606 1.00 92.75 230 SER A N 1
ATOM 1848 C CA . SER A 1 230 ? 5.622 7.752 -22.017 1.00 92.75 230 SER A CA 1
ATOM 1849 C C . SER A 1 230 ? 6.602 6.902 -22.838 1.00 92.75 230 SER A C 1
ATOM 1851 O O . SER A 1 230 ? 7.301 7.440 -23.694 1.00 92.75 230 SER A O 1
ATOM 1853 N N . ILE A 1 231 ? 6.618 5.574 -22.652 1.00 92.50 231 ILE A N 1
ATOM 1854 C CA . ILE A 1 231 ? 7.480 4.649 -23.410 1.00 92.50 231 ILE A CA 1
ATOM 1855 C C . ILE A 1 231 ? 7.136 4.681 -24.902 1.00 92.50 231 ILE A C 1
ATOM 1857 O O . ILE A 1 231 ? 8.037 4.732 -25.741 1.00 92.50 231 ILE A O 1
ATOM 1861 N N . ALA A 1 232 ? 5.847 4.677 -25.254 1.00 90.69 232 ALA A N 1
ATOM 1862 C CA . ALA A 1 232 ? 5.420 4.698 -26.652 1.00 90.69 232 ALA A CA 1
ATOM 1863 C C . ALA A 1 232 ? 5.774 6.032 -27.325 1.00 90.69 232 ALA A C 1
ATOM 1865 O O . ALA A 1 232 ? 6.255 6.043 -28.460 1.00 90.69 232 ALA A O 1
ATOM 1866 N N . LEU A 1 233 ? 5.574 7.145 -26.612 1.00 91.25 233 LEU A N 1
ATOM 1867 C CA . LEU A 1 233 ? 5.919 8.489 -27.083 1.00 91.25 233 LEU A CA 1
ATOM 1868 C C . LEU A 1 233 ? 7.436 8.660 -27.228 1.00 91.25 233 LEU A C 1
ATOM 1870 O O . LEU A 1 233 ? 7.905 9.141 -28.259 1.00 91.25 233 LEU A O 1
ATOM 1874 N N . GLY A 1 234 ? 8.205 8.194 -26.242 1.00 91.81 234 GLY A N 1
ATOM 1875 C CA . GLY A 1 234 ? 9.665 8.203 -26.259 1.00 91.81 234 GLY A CA 1
ATOM 1876 C C . GLY A 1 234 ? 10.222 7.400 -27.433 1.00 91.81 234 GLY A C 1
ATOM 1877 O O . GLY A 1 234 ? 11.007 7.927 -28.221 1.00 91.81 234 GLY A O 1
ATOM 1878 N N . ALA A 1 235 ? 9.744 6.166 -27.625 1.00 90.56 235 ALA A N 1
ATOM 1879 C CA . ALA A 1 235 ? 10.132 5.333 -28.760 1.00 90.56 235 ALA A CA 1
ATOM 1880 C C . ALA A 1 235 ? 9.744 5.973 -30.103 1.00 90.56 235 ALA A C 1
ATOM 1882 O O . ALA A 1 235 ? 10.552 5.988 -31.025 1.00 90.56 235 ALA A O 1
ATOM 1883 N N . TYR A 1 236 ? 8.549 6.559 -30.221 1.00 87.94 236 TYR A N 1
ATOM 1884 C CA . TYR A 1 236 ? 8.131 7.249 -31.444 1.00 87.94 236 TYR A CA 1
ATOM 1885 C C . TYR A 1 236 ? 9.003 8.469 -31.769 1.00 87.94 236 TYR A C 1
ATOM 1887 O O . TYR A 1 236 ? 9.301 8.706 -32.939 1.00 87.94 236 TYR A O 1
ATOM 1895 N N . SER A 1 237 ? 9.423 9.216 -30.743 1.00 88.81 237 SER A N 1
ATOM 1896 C CA . SER A 1 237 ? 10.288 10.393 -30.883 1.00 88.81 237 SER A CA 1
ATOM 1897 C C . SER A 1 237 ? 11.748 10.058 -31.200 1.00 88.81 237 SER A C 1
ATOM 1899 O O . SER A 1 237 ? 12.507 10.938 -31.609 1.00 88.81 237 SER A O 1
ATOM 1901 N N . ALA A 1 238 ? 12.152 8.791 -31.055 1.00 84.81 238 ALA A N 1
ATOM 1902 C CA . ALA A 1 238 ? 13.454 8.340 -31.522 1.00 84.81 238 ALA A CA 1
ATOM 1903 C C . ALA A 1 238 ? 13.566 8.575 -33.039 1.00 84.81 238 ALA A C 1
ATOM 1905 O O . ALA A 1 238 ? 12.601 8.407 -33.778 1.00 84.81 238 ALA A O 1
ATOM 1906 N N . MET A 1 239 ? 14.742 8.950 -33.540 1.00 80.44 239 MET A N 1
ATOM 1907 C CA . MET A 1 239 ? 14.976 9.237 -34.967 1.00 80.44 239 MET A CA 1
ATOM 1908 C C . MET A 1 239 ? 14.994 7.960 -35.841 1.00 80.44 239 MET A C 1
ATOM 1910 O O . MET A 1 239 ? 15.951 7.678 -36.560 1.00 80.44 239 MET A O 1
ATOM 1914 N N . TRP A 1 240 ? 13.930 7.154 -35.796 1.00 81.25 240 TRP A N 1
ATOM 1915 C CA . TRP A 1 240 ? 13.831 5.851 -36.465 1.00 81.25 240 TRP A CA 1
ATOM 1916 C C . TRP A 1 240 ? 13.571 5.939 -37.972 1.00 81.25 240 TRP A C 1
ATOM 1918 O O . TRP A 1 240 ? 13.874 5.009 -38.733 1.00 81.25 240 TRP A O 1
ATOM 1928 N N . SER A 1 241 ? 13.056 7.084 -38.415 1.00 76.56 241 SER A N 1
ATOM 1929 C CA . SER A 1 241 ? 12.895 7.445 -39.823 1.00 76.56 241 SER A CA 1
ATOM 1930 C C . SER A 1 241 ? 14.238 7.660 -40.528 1.00 76.56 241 SER A C 1
ATOM 1932 O O . SER A 1 241 ? 14.360 7.339 -41.707 1.00 76.56 241 SER A O 1
ATOM 1934 N N . ILE A 1 242 ? 15.261 8.118 -39.799 1.00 83.62 242 ILE A N 1
ATOM 1935 C CA . ILE A 1 242 ? 16.576 8.507 -40.342 1.00 83.62 242 ILE A CA 1
ATOM 1936 C C . ILE A 1 242 ? 17.571 7.325 -40.350 1.00 83.62 242 ILE A C 1
ATOM 1938 O O . ILE A 1 242 ? 18.637 7.403 -40.955 1.00 83.62 242 ILE A O 1
ATOM 1942 N N . LEU A 1 243 ? 17.219 6.189 -39.733 1.00 83.38 243 LEU A N 1
ATOM 1943 C CA . LEU A 1 243 ? 18.070 4.993 -39.692 1.00 83.38 243 LEU A CA 1
ATOM 1944 C C . LEU A 1 243 ? 18.483 4.512 -41.102 1.00 83.38 243 LEU A C 1
ATOM 1946 O O . LEU A 1 243 ? 17.619 4.386 -41.981 1.00 83.38 243 LEU A O 1
ATOM 1950 N N . PRO A 1 244 ? 19.772 4.174 -41.315 1.00 83.50 244 PRO A N 1
ATOM 1951 C CA . PRO A 1 244 ? 20.257 3.680 -42.598 1.00 83.50 244 PRO A CA 1
ATOM 1952 C C . PRO A 1 244 ? 19.598 2.342 -42.954 1.00 83.50 244 PRO A C 1
ATOM 1954 O O . PRO A 1 244 ? 19.352 1.500 -42.092 1.00 83.50 244 PRO A O 1
ATOM 1957 N N . MET A 1 245 ? 19.363 2.096 -44.246 1.00 82.06 245 MET A N 1
ATOM 1958 C CA . MET A 1 245 ? 18.722 0.865 -44.747 1.00 82.06 245 MET A CA 1
ATOM 1959 C C . MET A 1 245 ? 19.631 -0.381 -44.713 1.00 82.06 245 MET A C 1
ATOM 1961 O O . MET A 1 245 ? 19.359 -1.366 -45.411 1.00 82.06 245 MET A O 1
ATOM 1965 N N . SER A 1 246 ? 20.692 -0.351 -43.903 1.00 88.06 246 SER A N 1
ATOM 1966 C CA . SER A 1 246 ? 21.570 -1.486 -43.629 1.00 88.06 246 SER A CA 1
ATOM 1967 C C . SER A 1 246 ? 20.812 -2.591 -42.883 1.00 88.06 246 SER A C 1
ATOM 1969 O O . SER A 1 246 ? 19.784 -2.347 -42.249 1.00 88.06 246 SER A O 1
ATOM 1971 N N . GLN A 1 247 ? 21.305 -3.829 -42.956 1.00 87.88 247 GLN A N 1
ATOM 1972 C CA . GLN A 1 247 ? 20.698 -4.975 -42.269 1.00 87.88 247 GLN A CA 1
ATOM 1973 C C . GLN A 1 247 ? 20.429 -4.718 -40.763 1.00 87.88 247 GLN A C 1
ATOM 1975 O O . GLN A 1 247 ? 19.293 -4.947 -40.343 1.00 87.88 247 GLN A O 1
ATOM 1980 N N . PRO A 1 248 ? 21.370 -4.157 -39.964 1.00 85.94 248 PRO A N 1
ATOM 1981 C CA . PRO A 1 248 ? 21.095 -3.801 -38.567 1.00 85.94 248 PRO A CA 1
ATOM 1982 C C . PRO A 1 248 ? 20.090 -2.648 -38.414 1.00 85.94 248 PRO A C 1
ATOM 1984 O O . PRO A 1 248 ? 19.260 -2.685 -37.509 1.00 85.94 248 PRO A O 1
ATOM 1987 N N . GLY A 1 249 ? 20.092 -1.657 -39.314 1.00 86.62 249 GLY A N 1
ATOM 1988 C CA . GLY A 1 249 ? 19.124 -0.554 -39.277 1.00 86.62 249 GLY A CA 1
ATOM 1989 C C . GLY A 1 249 ? 17.687 -1.005 -39.561 1.00 86.62 249 GLY A C 1
ATOM 1990 O O . GLY A 1 249 ? 16.747 -0.533 -38.921 1.00 86.62 249 GLY A O 1
ATOM 1991 N N . ARG A 1 250 ? 17.503 -1.982 -40.464 1.00 86.44 250 ARG A N 1
ATOM 1992 C CA . ARG A 1 250 ? 16.192 -2.605 -40.724 1.00 86.44 250 ARG A CA 1
ATOM 1993 C C . ARG A 1 250 ? 15.688 -3.416 -39.531 1.00 86.44 250 ARG A C 1
ATOM 1995 O O . ARG A 1 250 ? 14.496 -3.348 -39.237 1.00 86.44 250 ARG A O 1
ATOM 2002 N N . LEU A 1 251 ? 16.573 -4.160 -38.859 1.00 89.81 251 LEU A N 1
ATOM 2003 C CA . LEU A 1 251 ? 16.235 -4.916 -37.647 1.00 89.81 251 LEU A CA 1
ATOM 2004 C C . LEU A 1 251 ? 15.802 -3.972 -36.522 1.00 89.81 251 LEU A C 1
ATOM 2006 O O . LEU A 1 251 ? 14.678 -4.086 -36.044 1.00 89.81 251 LEU A O 1
ATOM 2010 N N . LEU A 1 252 ? 16.613 -2.955 -36.212 1.00 90.12 252 LEU A N 1
ATOM 2011 C CA . LEU A 1 252 ? 16.296 -1.976 -35.171 1.00 90.12 252 LEU A CA 1
ATOM 2012 C C . LEU A 1 252 ? 14.979 -1.240 -35.444 1.00 90.12 252 LEU A C 1
ATOM 2014 O O . LEU A 1 252 ? 14.175 -1.052 -34.535 1.00 90.12 252 LEU A O 1
ATOM 2018 N N . ARG A 1 253 ? 14.712 -0.857 -36.701 1.00 89.56 253 ARG A N 1
ATOM 2019 C CA . ARG A 1 253 ? 13.433 -0.236 -37.075 1.00 89.56 253 ARG A CA 1
ATOM 2020 C C . ARG A 1 253 ? 12.255 -1.180 -36.823 1.00 89.56 253 ARG A C 1
ATOM 2022 O O . ARG A 1 253 ? 11.236 -0.745 -36.291 1.00 89.56 253 ARG A O 1
ATOM 2029 N N . LYS A 1 254 ? 12.373 -2.455 -37.204 1.00 90.19 254 LYS A N 1
ATOM 2030 C CA . LYS A 1 254 ? 11.322 -3.460 -36.987 1.00 90.19 254 LYS A CA 1
ATOM 2031 C C . LYS A 1 254 ? 11.075 -3.698 -35.494 1.00 90.19 254 LYS A C 1
ATOM 2033 O O . LYS A 1 254 ? 9.917 -3.768 -35.074 1.00 90.19 254 LYS A O 1
ATOM 2038 N N . ASP A 1 255 ? 12.138 -3.770 -34.702 1.00 91.75 255 ASP A N 1
ATOM 2039 C CA . ASP A 1 255 ? 12.054 -3.953 -33.254 1.00 91.75 255 ASP A CA 1
ATOM 2040 C C . ASP A 1 255 ? 11.405 -2.739 -32.588 1.00 91.75 255 ASP A C 1
ATOM 2042 O O . ASP A 1 255 ? 10.467 -2.892 -31.808 1.00 91.75 255 ASP A O 1
ATOM 2046 N N . LEU A 1 256 ? 11.799 -1.525 -32.976 1.00 90.44 256 LEU A N 1
ATOM 2047 C CA . LEU A 1 256 ? 11.223 -0.296 -32.440 1.00 90.44 256 LEU A CA 1
ATOM 2048 C C . LEU A 1 256 ? 9.736 -0.144 -32.792 1.00 90.44 256 LEU A C 1
ATOM 2050 O O . LEU A 1 256 ? 8.935 0.203 -31.927 1.00 90.44 256 LEU A O 1
ATOM 2054 N N . ILE A 1 257 ? 9.332 -0.471 -34.026 1.00 90.06 257 ILE A N 1
ATOM 2055 C CA . ILE A 1 257 ? 7.910 -0.513 -34.409 1.00 90.06 257 ILE A CA 1
ATOM 2056 C C . ILE A 1 257 ? 7.155 -1.520 -33.532 1.00 90.06 257 ILE A C 1
ATOM 2058 O O . ILE A 1 257 ? 6.062 -1.222 -33.051 1.00 90.06 257 ILE A O 1
ATOM 2062 N N . THR A 1 258 ? 7.743 -2.691 -33.274 1.00 92.12 258 THR A N 1
ATOM 2063 C CA . THR A 1 258 ? 7.142 -3.711 -32.401 1.00 92.12 258 THR A CA 1
ATOM 2064 C C . THR A 1 258 ? 6.980 -3.195 -30.968 1.00 92.12 258 THR A C 1
ATOM 2066 O O . THR A 1 258 ? 5.928 -3.404 -30.360 1.00 92.12 258 THR A O 1
ATOM 2069 N N . VAL A 1 259 ? 7.979 -2.481 -30.440 1.00 92.31 259 VAL A N 1
ATOM 2070 C CA . VAL A 1 259 ? 7.919 -1.836 -29.120 1.00 92.31 259 VAL A CA 1
ATOM 2071 C C . VAL A 1 259 ? 6.827 -0.770 -29.081 1.00 92.31 259 VAL A C 1
ATOM 2073 O O . VAL A 1 259 ? 6.008 -0.807 -28.171 1.00 92.31 259 VAL A O 1
ATOM 2076 N N . ILE A 1 260 ? 6.740 0.119 -30.076 1.00 91.38 260 ILE A N 1
ATOM 2077 C CA . ILE A 1 260 ? 5.715 1.177 -30.138 1.00 91.38 260 ILE A CA 1
ATOM 2078 C C . ILE A 1 260 ? 4.307 0.571 -30.157 1.00 91.38 260 ILE A C 1
ATOM 2080 O O . ILE A 1 260 ? 3.437 0.993 -29.396 1.00 91.38 260 ILE A O 1
ATOM 2084 N N . VAL A 1 261 ? 4.071 -0.441 -30.999 1.00 91.19 261 VAL A N 1
ATOM 2085 C CA . VAL A 1 261 ? 2.756 -1.095 -31.104 1.00 91.19 261 VAL A CA 1
ATOM 2086 C C . VAL A 1 261 ? 2.373 -1.790 -29.795 1.00 91.19 261 VAL A C 1
ATOM 2088 O O . VAL A 1 261 ? 1.207 -1.747 -29.409 1.00 91.19 261 VAL A O 1
ATOM 2091 N N . ARG A 1 262 ? 3.334 -2.394 -29.085 1.00 91.94 262 ARG A N 1
ATOM 2092 C CA . ARG A 1 262 ? 3.084 -3.032 -27.783 1.00 91.94 262 ARG A CA 1
ATOM 2093 C C . ARG A 1 262 ? 2.887 -2.019 -26.655 1.00 91.94 262 ARG A C 1
ATOM 2095 O O . ARG A 1 262 ? 1.944 -2.170 -25.888 1.00 91.94 262 ARG A O 1
ATOM 2102 N N . ALA A 1 263 ? 3.718 -0.982 -26.588 1.00 92.00 263 ALA A N 1
ATOM 2103 C CA . ALA A 1 263 ? 3.667 0.057 -25.559 1.00 92.00 263 ALA A CA 1
ATOM 2104 C C . ALA A 1 263 ? 2.409 0.937 -25.652 1.00 92.00 263 ALA A C 1
ATOM 2106 O O . ALA A 1 263 ? 2.017 1.555 -24.669 1.00 92.00 263 ALA A O 1
ATOM 2107 N N . ARG A 1 264 ? 1.725 0.953 -26.807 1.00 87.56 264 ARG A N 1
ATOM 2108 C CA . ARG A 1 264 ? 0.400 1.580 -26.950 1.00 87.56 264 ARG A CA 1
ATOM 2109 C C . ARG A 1 264 ? -0.676 0.964 -26.052 1.00 87.56 264 ARG A C 1
ATOM 2111 O O . ARG A 1 264 ? -1.666 1.634 -25.775 1.00 87.56 264 ARG A O 1
ATOM 2118 N N . ARG A 1 265 ? -0.518 -0.288 -25.602 1.00 89.19 265 ARG A N 1
ATOM 2119 C CA . ARG A 1 265 ? -1.316 -0.804 -24.484 1.00 89.19 265 ARG A CA 1
ATOM 2120 C C . ARG A 1 265 ? -0.652 -0.377 -23.183 1.00 89.19 265 ARG A C 1
ATOM 2122 O O . ARG A 1 265 ? 0.330 -0.981 -22.762 1.00 89.19 265 ARG A O 1
ATOM 2129 N N . VAL A 1 266 ? -1.217 0.655 -22.567 1.00 88.19 266 VAL A N 1
ATOM 2130 C CA . VAL A 1 266 ? -0.764 1.178 -21.279 1.00 88.19 266 VAL A CA 1
ATOM 2131 C C . VAL A 1 266 ? -0.899 0.100 -20.202 1.00 88.19 266 VAL A C 1
ATOM 2133 O O . VAL A 1 266 ? -1.923 -0.581 -20.113 1.00 88.19 266 VAL A O 1
ATOM 2136 N N . CYS A 1 267 ? 0.142 -0.065 -19.391 1.00 88.19 267 CYS A N 1
ATOM 2137 C CA . CYS A 1 267 ? 0.105 -0.909 -18.209 1.00 88.19 267 CYS A CA 1
ATOM 2138 C C . CYS A 1 267 ? -0.756 -0.225 -17.144 1.00 88.19 267 CYS A C 1
ATOM 2140 O O . CYS A 1 267 ? -0.380 0.818 -16.614 1.00 88.19 267 CYS A O 1
ATOM 2142 N N . CYS A 1 268 ? -1.915 -0.802 -16.838 1.00 89.12 268 CYS A N 1
ATOM 2143 C CA . CYS A 1 268 ? -2.799 -0.314 -15.789 1.00 89.12 268 CYS A CA 1
ATOM 2144 C C . CYS A 1 268 ? -3.186 -1.452 -14.841 1.00 89.12 268 CYS A C 1
ATOM 2146 O O . CYS A 1 268 ? -3.437 -2.587 -15.254 1.00 89.12 268 CYS A O 1
ATOM 2148 N N . LEU A 1 269 ? -3.234 -1.140 -13.547 1.00 90.19 269 LEU A N 1
ATOM 2149 C CA . LEU A 1 269 ? -3.770 -2.041 -12.534 1.00 90.19 269 LEU A CA 1
ATOM 2150 C C . LEU A 1 269 ? -5.279 -1.822 -12.465 1.00 90.19 269 LEU A C 1
ATOM 2152 O O . LEU A 1 269 ? -5.739 -0.712 -12.206 1.00 90.19 269 LEU A O 1
ATOM 2156 N N . THR A 1 270 ? -6.054 -2.870 -12.726 1.00 89.06 270 THR A N 1
ATOM 2157 C CA . THR A 1 270 ? -7.518 -2.798 -12.686 1.00 89.06 270 THR A CA 1
ATOM 2158 C C . THR A 1 270 ? -8.052 -3.375 -11.383 1.00 89.06 270 THR A C 1
ATOM 2160 O O . THR A 1 270 ? -7.522 -4.353 -10.852 1.00 89.06 270 THR A O 1
ATOM 2163 N N . ALA A 1 271 ? -9.130 -2.790 -10.865 1.00 85.44 271 ALA A N 1
ATOM 2164 C CA . ALA A 1 271 ? -9.870 -3.344 -9.739 1.00 85.44 271 ALA A CA 1
ATOM 2165 C C . ALA A 1 271 ? -10.657 -4.574 -10.214 1.00 85.44 271 ALA A C 1
ATOM 2167 O O . ALA A 1 271 ? -11.805 -4.446 -10.622 1.00 85.44 271 ALA A O 1
ATOM 2168 N N . ASN A 1 272 ? -10.020 -5.751 -10.241 1.00 83.88 272 ASN A N 1
ATOM 2169 C CA . ASN A 1 272 ? -10.613 -7.017 -10.700 1.00 83.88 272 ASN A CA 1
ATOM 2170 C C . ASN A 1 272 ? -11.344 -6.910 -12.063 1.00 83.88 272 ASN A C 1
ATOM 2172 O O . ASN A 1 272 ? -12.405 -7.495 -12.257 1.00 83.88 272 ASN A O 1
ATOM 2176 N N . GLY A 1 273 ? -10.808 -6.107 -12.990 1.00 83.19 273 GLY A N 1
ATOM 2177 C CA . GLY A 1 273 ? -11.395 -5.881 -14.315 1.00 83.19 273 GLY A CA 1
ATOM 2178 C C . GLY A 1 273 ? -12.520 -4.840 -14.404 1.00 83.19 273 GLY A C 1
ATOM 2179 O O . GLY A 1 273 ? -12.970 -4.574 -15.513 1.00 83.19 273 GLY A O 1
ATOM 2180 N N . PHE A 1 274 ? -12.957 -4.218 -13.301 1.00 85.81 274 PHE A N 1
ATOM 2181 C CA . PHE A 1 274 ? -14.024 -3.205 -13.339 1.00 85.81 274 PHE A CA 1
ATOM 2182 C C . PHE A 1 274 ? -13.553 -1.865 -13.916 1.00 85.81 274 PHE A C 1
ATOM 2184 O O . PHE A 1 274 ? -14.141 -1.356 -14.866 1.00 85.81 274 PHE A O 1
ATOM 2191 N N . PHE A 1 275 ? -12.499 -1.284 -13.343 1.00 87.12 275 PHE A N 1
ATOM 2192 C CA . PHE A 1 275 ? -11.947 0.001 -13.777 1.00 87.12 275 PHE A CA 1
ATOM 2193 C C . PHE A 1 275 ? -10.441 0.087 -13.477 1.00 87.12 275 PHE A C 1
ATOM 2195 O O . PHE A 1 275 ? -9.969 -0.585 -12.549 1.00 87.12 275 PHE A O 1
ATOM 2202 N N . PRO A 1 276 ? -9.663 0.864 -14.258 1.00 88.88 276 PRO A N 1
ATOM 2203 C CA . PRO A 1 276 ? -8.261 1.135 -13.955 1.00 88.88 276 PRO A CA 1
ATOM 2204 C C . PRO A 1 276 ? -8.153 2.025 -12.716 1.00 88.88 276 PRO A C 1
ATOM 2206 O O . PRO A 1 276 ? -8.856 3.024 -12.597 1.00 88.88 276 PRO A O 1
ATOM 2209 N N . VAL A 1 277 ? -7.273 1.663 -11.791 1.00 91.94 277 VAL A N 1
ATOM 2210 C CA . VAL A 1 277 ? -7.005 2.461 -10.595 1.00 91.94 277 VAL A CA 1
ATOM 2211 C C . VAL A 1 277 ? -6.047 3.594 -10.961 1.00 91.94 277 VAL A C 1
ATOM 2213 O O . VAL A 1 277 ? -4.962 3.338 -11.477 1.00 91.94 277 VAL A O 1
ATOM 2216 N N . SER A 1 278 ? -6.439 4.836 -10.684 1.00 93.88 278 SER A N 1
ATOM 2217 C CA . SER A 1 278 ? -5.666 6.050 -10.998 1.00 93.88 278 SER A CA 1
ATOM 2218 C C . SER A 1 278 ? -5.914 7.164 -9.976 1.00 93.88 278 SER A C 1
ATOM 2220 O O . SER A 1 278 ? -6.782 7.040 -9.101 1.00 93.88 278 SER A O 1
ATOM 2222 N N . LEU A 1 279 ? -5.198 8.285 -10.085 1.00 92.19 279 LEU A N 1
ATOM 2223 C CA . LEU A 1 279 ? -5.442 9.444 -9.221 1.00 92.19 279 LEU A CA 1
ATOM 2224 C C . LEU A 1 279 ? -6.840 10.056 -9.446 1.00 92.19 279 LEU A C 1
ATOM 2226 O O . LEU A 1 279 ? -7.441 10.593 -8.517 1.00 92.19 279 LEU A O 1
ATOM 2230 N N . GLU A 1 280 ? -7.406 9.901 -10.642 1.00 92.50 280 GLU A N 1
ATOM 2231 C CA . GLU A 1 280 ? -8.787 10.293 -10.954 1.00 92.50 280 GLU A CA 1
ATOM 2232 C C . GLU A 1 280 ? -9.811 9.476 -10.149 1.00 92.50 280 GLU A C 1
ATOM 2234 O O . GLU A 1 280 ? -10.783 10.017 -9.620 1.00 92.50 280 GLU A O 1
ATOM 2239 N N . THR A 1 281 ? -9.567 8.173 -9.959 1.00 91.06 281 THR A N 1
ATOM 2240 C CA . THR A 1 281 ? -10.440 7.351 -9.104 1.00 91.06 281 THR A CA 1
ATOM 2241 C C . THR A 1 281 ? -10.413 7.820 -7.648 1.00 91.06 281 THR A C 1
ATOM 2243 O O . THR A 1 281 ? -11.446 7.818 -6.981 1.00 91.06 281 THR A O 1
ATOM 2246 N N . TYR A 1 282 ? -9.265 8.305 -7.161 1.00 92.25 282 TYR A N 1
ATOM 2247 C CA . TYR A 1 282 ? -9.139 8.869 -5.815 1.00 92.25 282 TYR A CA 1
ATOM 2248 C C . TYR A 1 282 ? -9.972 10.146 -5.640 1.00 92.25 282 TYR A C 1
ATOM 2250 O O . TYR A 1 282 ? -10.725 10.260 -4.671 1.00 92.25 282 TYR A O 1
ATOM 2258 N N . THR A 1 283 ? -9.872 11.097 -6.574 1.00 93.44 283 THR A N 1
ATOM 2259 C CA . THR A 1 283 ? -10.641 12.351 -6.503 1.00 93.44 283 THR A CA 1
ATOM 2260 C C . THR A 1 283 ? -12.140 12.096 -6.645 1.00 93.44 283 THR A C 1
ATOM 2262 O O . THR A 1 283 ? -12.932 12.697 -5.917 1.00 93.44 283 THR A O 1
ATOM 2265 N N . SER A 1 284 ? -12.533 11.147 -7.499 1.00 93.25 284 SER A N 1
ATOM 2266 C CA . SER A 1 284 ? -13.921 10.700 -7.631 1.00 93.25 284 SER A CA 1
ATOM 2267 C C . SER A 1 284 ? -14.469 10.139 -6.310 1.00 93.25 284 SER A C 1
ATOM 2269 O O . SER A 1 284 ? -15.514 10.599 -5.837 1.00 93.25 284 SER A O 1
ATOM 2271 N N . ILE A 1 285 ? -13.732 9.241 -5.643 1.00 91.44 285 ILE A N 1
ATOM 2272 C CA . ILE A 1 285 ? -14.116 8.690 -4.330 1.00 91.44 285 ILE A CA 1
ATOM 2273 C C . ILE A 1 285 ? -14.256 9.805 -3.286 1.00 91.44 285 ILE A C 1
ATOM 2275 O O . ILE A 1 285 ? -15.247 9.843 -2.555 1.00 91.44 285 ILE A O 1
ATOM 2279 N N . LEU A 1 286 ? -13.305 10.743 -3.234 1.00 89.19 286 LEU A N 1
ATOM 2280 C CA . LEU A 1 286 ? -13.333 11.848 -2.275 1.00 89.19 286 LEU A CA 1
ATOM 2281 C C . LEU A 1 286 ? -14.521 12.792 -2.514 1.00 89.19 286 LEU A C 1
ATOM 2283 O O . LEU A 1 286 ? -15.196 13.180 -1.563 1.00 89.19 286 LEU A O 1
ATOM 2287 N N . SER A 1 287 ? -14.804 13.131 -3.774 1.00 91.69 287 SER A N 1
ATOM 2288 C CA . SER A 1 287 ? -15.946 13.980 -4.140 1.00 91.69 287 SER A CA 1
ATOM 2289 C C . SER A 1 287 ? -17.283 13.327 -3.784 1.00 91.69 287 SER A C 1
ATOM 2291 O O . SER A 1 287 ? -18.171 13.979 -3.237 1.00 91.69 287 SER A O 1
ATOM 2293 N N . THR A 1 288 ? -17.388 12.015 -4.002 1.00 92.38 288 THR A N 1
ATOM 2294 C CA . THR A 1 288 ? -18.565 11.221 -3.655 1.00 92.38 288 THR A CA 1
ATOM 2295 C C . THR A 1 288 ? -18.765 11.191 -2.138 1.00 92.38 288 THR A C 1
ATOM 2297 O O . THR A 1 288 ? -19.864 11.456 -1.655 1.00 92.38 288 THR A O 1
ATOM 2300 N N . ALA A 1 289 ? -17.698 10.956 -1.365 1.00 87.31 289 ALA A N 1
ATOM 2301 C CA . ALA A 1 289 ? -17.744 10.986 0.098 1.00 87.31 289 ALA A CA 1
ATOM 2302 C C . ALA A 1 289 ? -18.134 12.372 0.646 1.00 87.31 289 ALA A C 1
ATOM 2304 O O . ALA A 1 289 ? -18.966 12.462 1.547 1.00 87.31 289 ALA A O 1
ATOM 2305 N N . ALA A 1 290 ? -17.581 13.450 0.079 1.00 83.00 290 ALA A N 1
ATOM 2306 C CA . ALA A 1 290 ? -17.938 14.820 0.440 1.00 83.00 290 ALA A CA 1
ATOM 2307 C C . ALA A 1 290 ? -19.406 15.138 0.115 1.00 83.00 290 ALA A C 1
ATOM 2309 O O . ALA A 1 290 ? -20.096 15.728 0.941 1.00 83.00 290 ALA A O 1
ATOM 2310 N N . SER A 1 291 ? -19.908 14.697 -1.042 1.00 91.31 291 SER A N 1
ATOM 2311 C CA . SER A 1 291 ? -21.312 14.867 -1.426 1.00 91.31 291 SER A CA 1
ATOM 2312 C C . SER A 1 291 ? -22.260 14.144 -0.466 1.00 91.31 291 SER A C 1
ATOM 2314 O O . SER A 1 291 ? -23.198 14.764 0.037 1.00 91.31 291 SER A O 1
ATOM 2316 N N . TYR A 1 292 ? -21.979 12.877 -0.130 1.00 86.38 292 TYR A N 1
ATOM 2317 C CA . TYR A 1 292 ? -22.749 12.140 0.877 1.00 86.38 292 TYR A CA 1
ATOM 2318 C C . TYR A 1 292 ? -22.707 12.824 2.245 1.00 86.38 292 TYR A C 1
ATOM 2320 O O . TYR A 1 292 ? -23.734 12.922 2.913 1.00 86.38 292 TYR A O 1
ATOM 2328 N N . PHE A 1 293 ? -21.544 13.336 2.655 1.00 78.56 293 PHE A N 1
ATOM 2329 C CA . PHE A 1 293 ? -21.409 14.084 3.903 1.00 78.56 293 PHE A CA 1
ATOM 2330 C C . PHE A 1 293 ? -22.266 15.358 3.908 1.00 78.56 293 PHE A C 1
ATOM 2332 O O . PHE A 1 293 ? -22.994 15.598 4.870 1.00 78.56 293 PHE A O 1
ATOM 2339 N N . THR A 1 294 ? -22.234 16.151 2.833 1.00 82.12 294 THR A N 1
ATOM 2340 C CA . THR A 1 294 ? -23.061 17.358 2.703 1.00 82.12 294 THR A CA 1
ATOM 2341 C C . THR A 1 294 ? -24.552 17.030 2.708 1.00 82.12 294 THR A C 1
ATOM 2343 O O . THR A 1 294 ? -25.309 17.724 3.379 1.00 82.12 294 THR A O 1
ATOM 2346 N N . LEU A 1 295 ? -24.972 15.963 2.022 1.00 86.00 295 LEU A N 1
ATOM 2347 C CA . LEU A 1 295 ? -26.370 15.527 1.984 1.00 86.00 295 LEU A CA 1
ATOM 2348 C C . LEU A 1 295 ? -26.863 15.080 3.367 1.00 86.00 295 LEU A C 1
ATOM 2350 O O . LEU A 1 295 ? -27.945 15.467 3.803 1.00 86.00 295 LEU A O 1
ATOM 2354 N N . MET A 1 296 ? -26.061 14.296 4.092 1.00 77.88 296 MET A N 1
ATOM 2355 C CA . MET A 1 296 ? -26.395 13.918 5.469 1.00 77.88 296 MET A CA 1
ATOM 2356 C C . MET A 1 296 ? -26.470 15.141 6.384 1.00 77.88 296 MET A C 1
ATOM 2358 O O . MET A 1 296 ? -27.352 15.212 7.235 1.00 77.88 296 MET A O 1
ATOM 2362 N N . ARG A 1 297 ? -25.581 16.122 6.191 1.00 76.06 297 ARG A N 1
ATOM 2363 C CA . ARG A 1 297 ? -25.601 17.372 6.951 1.00 76.06 297 ARG A CA 1
ATOM 2364 C C . ARG A 1 297 ? -26.863 18.191 6.678 1.00 76.06 297 ARG A C 1
ATOM 2366 O O . ARG A 1 297 ? -27.488 18.634 7.632 1.00 76.06 297 ARG A O 1
ATOM 2373 N N . SER A 1 298 ? -27.255 18.371 5.415 1.00 82.56 298 SER A N 1
ATOM 2374 C CA . SER A 1 298 ? -28.457 19.143 5.075 1.00 82.56 298 SER A CA 1
ATOM 2375 C C . SER A 1 298 ? -29.730 18.499 5.616 1.00 82.56 298 SER A C 1
ATOM 2377 O O . SER A 1 298 ? -30.621 19.205 6.067 1.00 82.56 298 SER A O 1
ATOM 2379 N N . ASN A 1 299 ? -29.798 17.164 5.617 1.00 80.25 299 ASN A N 1
ATOM 2380 C CA . ASN A 1 299 ? -30.933 16.428 6.176 1.00 80.25 299 ASN A CA 1
ATOM 2381 C C . ASN A 1 299 ? -30.974 16.446 7.711 1.00 80.25 299 ASN A C 1
ATOM 2383 O O . ASN A 1 299 ? -32.011 16.143 8.280 1.00 80.25 299 ASN A O 1
ATOM 2387 N N . ALA A 1 300 ? -29.855 16.736 8.379 1.00 76.94 300 ALA A N 1
ATOM 2388 C CA . ALA A 1 300 ? -29.801 16.858 9.835 1.00 76.94 300 ALA A CA 1
ATOM 2389 C C . ALA A 1 300 ? -30.137 18.278 10.326 1.00 76.94 300 ALA A C 1
ATOM 2391 O O . ALA A 1 300 ? -30.486 18.454 11.489 1.00 76.94 300 ALA A O 1
ATOM 2392 N N . GLU A 1 301 ? -29.981 19.288 9.465 1.00 71.31 301 GLU A N 1
ATOM 2393 C CA . GLU A 1 301 ? -30.281 20.694 9.767 1.00 71.31 301 GLU A CA 1
ATOM 2394 C C . GLU A 1 301 ? -31.740 21.089 9.446 1.00 71.31 301 GLU A C 1
ATOM 2396 O O . GLU A 1 301 ? -32.167 22.163 9.873 1.00 71.31 301 GLU A O 1
ATOM 2401 N N . GLY A 1 302 ? -32.489 20.256 8.709 1.00 57.44 302 GLY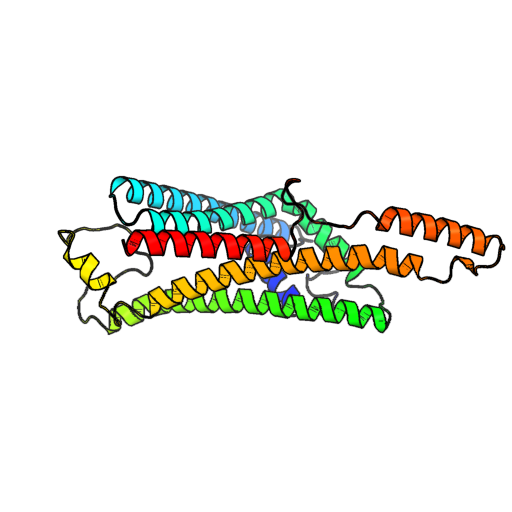 A N 1
ATOM 2402 C CA . GLY A 1 302 ? -33.902 20.464 8.349 1.00 57.44 302 GLY A CA 1
ATOM 2403 C C . GLY A 1 302 ? -34.853 19.568 9.127 1.00 57.44 302 GLY A C 1
ATOM 2404 O O . GLY A 1 302 ? -35.943 20.068 9.484 1.00 57.44 302 GLY A O 1
#

Radius of gyration: 26.49 Å; chains: 1; bounding box: 67×49×86 Å

Organism: NCBI:txid156304

pLDDT: mean 77.12, std 17.37, range [27.03, 95.12]